Protein AF-A0A1S4BCW2-F1 (afdb_monomer_lite)

Sequence (295 aa):
YSGIFGSNFGFSLIKENGFIVKAENGKSVEKAENEARGESTMPDRFRYLTKEAPDNPVRWPWFIALAFLLYAWRTVLWELSNWKKAVGAIFRFLGYIPKLALFFIYYFIGDQITAVIRFIESTIYSIRAFYSGVVAYAPLQELTTIIILASCVLAIAEAAVPDSVNSQPYLLTAAGIMGFAAVRGYISELFFWFLLVGLFVFARFIRKRDYVSSALPAAAVLAAVGEPWIRMVVMVSYAALAVMQHSTMPLNKSEGETTGAVRKVPLPLICAALAIGVRLAAKWAGYRHLTWMIV

Organism: Nicotiana tabacum (NCBI:txid4097)

Radius of gyration: 56.47 Å; chains: 1; bounding box: 121×97×130 Å

Foldseek 3Di:
DDDDDDDDDDDDDDDDDDDDDDDDDDDPPVVVVVVVPPPDPDDPVCVVVCPDDPPDPDCVVVVVVVVVVVVVVVVVVVVVVVVVVVVVVVVVVVVVVVVVVVVCCCVVVVVVVVVVVVVVVVVVVVVVVVLVCLQPPPDLVLLVQLLVQLVLLVVLLCVLPPCLCVVPQPLLQVLLVLLVCVQVVVDDPVVSVVVLVVQLCCCCPVVVDDNLSSNSSSLSSCLSRPDPVSVVVSSVVSNVSSVVSSVPDDPVVPPPDPRDDNPDDHPSNVVSVVSSVSNVVVVVVVVVVVVVVVD

Structure (mmCIF, N/CA/C/O backbone):
data_AF-A0A1S4BCW2-F1
#
_entry.id   AF-A0A1S4BCW2-F1
#
loop_
_atom_site.group_PDB
_atom_site.id
_atom_site.type_symbol
_atom_site.label_atom_id
_atom_site.label_alt_id
_atom_site.label_comp_id
_atom_site.label_asym_id
_atom_site.label_entity_id
_atom_site.label_seq_id
_atom_site.pdbx_PDB_ins_code
_atom_site.Cartn_x
_atom_site.Cartn_y
_atom_site.Cartn_z
_atom_site.occupancy
_atom_site.B_iso_or_equiv
_atom_site.auth_seq_id
_atom_site.auth_comp_id
_atom_site.auth_asym_id
_atom_site.auth_atom_id
_atom_site.pdbx_PDB_model_num
ATOM 1 N N . TYR A 1 1 ? -45.212 13.782 5.264 1.00 36.75 1 TYR A N 1
ATOM 2 C CA . TYR A 1 1 ? -46.456 13.213 5.812 1.00 36.75 1 TYR A CA 1
ATOM 3 C C . TYR A 1 1 ? -46.942 14.098 6.949 1.00 36.75 1 TYR A C 1
ATOM 5 O O . TYR A 1 1 ? -46.149 14.480 7.796 1.00 36.75 1 TYR A O 1
ATOM 13 N N . SER A 1 2 ? -48.204 14.502 6.852 1.00 37.41 2 SER A N 1
ATOM 14 C CA . SER A 1 2 ? -48.961 15.499 7.623 1.00 37.41 2 SER A CA 1
ATOM 15 C C . SER A 1 2 ? -49.774 14.894 8.781 1.00 37.41 2 SER A C 1
ATOM 17 O O . SER A 1 2 ? -50.128 13.722 8.706 1.00 37.41 2 SER A O 1
ATOM 19 N N . GLY A 1 3 ? -50.169 15.728 9.758 1.00 36.28 3 GLY A N 1
ATOM 20 C CA . GLY A 1 3 ? -51.225 15.462 10.765 1.00 36.28 3 GLY A CA 1
ATOM 21 C C . GLY A 1 3 ? -50.839 15.989 12.162 1.00 36.28 3 GLY A C 1
ATOM 22 O O . GLY A 1 3 ? -49.967 15.385 12.765 1.00 36.28 3 GLY A O 1
ATOM 23 N N . ILE A 1 4 ? -51.223 17.186 12.645 1.00 40.88 4 ILE A N 1
ATOM 24 C CA . ILE A 1 4 ? -52.546 17.762 13.031 1.00 40.88 4 ILE A CA 1
ATOM 25 C C . ILE A 1 4 ? -52.984 17.368 14.469 1.00 40.88 4 ILE A C 1
ATOM 27 O O . ILE A 1 4 ? -52.877 16.207 14.837 1.00 40.88 4 ILE A O 1
ATOM 31 N N . PHE A 1 5 ? -53.551 18.361 15.189 1.00 35.62 5 PHE A N 1
ATOM 32 C CA . PHE A 1 5 ? -54.169 18.425 16.542 1.00 35.62 5 PHE A CA 1
ATOM 33 C C . PHE A 1 5 ? -53.260 18.874 17.710 1.00 35.62 5 PHE A C 1
ATOM 35 O O . PHE A 1 5 ? -52.222 18.282 17.949 1.00 35.62 5 PHE A O 1
ATOM 42 N N . GLY A 1 6 ? -53.597 19.887 18.522 1.00 33.34 6 GLY A N 1
ATOM 43 C CA . GLY A 1 6 ? -54.785 20.745 18.549 1.00 33.34 6 GLY A CA 1
ATOM 44 C C . GLY A 1 6 ? -54.830 21.684 19.773 1.00 33.34 6 GLY A C 1
ATOM 45 O O . GLY A 1 6 ? -54.385 21.328 20.857 1.00 33.34 6 GLY A O 1
ATOM 46 N N . SER A 1 7 ? -55.401 22.869 19.520 1.00 37.44 7 SER A N 1
ATOM 47 C CA . SER A 1 7 ? -56.155 23.813 20.373 1.00 37.44 7 SER A CA 1
ATOM 48 C C . SER A 1 7 ? -55.603 24.385 21.693 1.00 37.44 7 SER A C 1
ATOM 50 O O . SER A 1 7 ? -55.482 23.709 22.711 1.00 37.44 7 SER A O 1
ATOM 52 N N . ASN A 1 8 ? -55.494 25.718 21.667 1.00 35.91 8 ASN A N 1
ATOM 53 C CA . ASN A 1 8 ? -55.477 26.670 22.778 1.00 35.91 8 ASN A CA 1
ATOM 54 C C . ASN A 1 8 ? -56.737 26.601 23.672 1.00 35.91 8 ASN A C 1
ATOM 56 O O . ASN A 1 8 ? -57.854 26.584 23.162 1.00 35.91 8 ASN A O 1
ATOM 60 N N . PHE A 1 9 ? -56.542 26.721 24.987 1.00 37.59 9 PHE A N 1
ATOM 61 C CA . PHE A 1 9 ? -57.512 27.187 25.994 1.00 37.59 9 PHE A CA 1
ATOM 62 C C . PHE A 1 9 ? -56.749 28.237 26.829 1.00 37.59 9 PHE A C 1
ATOM 64 O O . PHE A 1 9 ? -55.666 27.940 27.315 1.00 37.59 9 PHE A O 1
ATOM 71 N N . GLY A 1 10 ? -57.138 29.504 26.983 1.00 33.38 10 GLY A N 1
ATOM 72 C CA . GLY A 1 10 ? -58.482 30.065 27.090 1.00 33.38 10 GLY A CA 1
ATOM 73 C C . GLY A 1 10 ? -58.767 30.408 28.558 1.00 33.38 10 GLY A C 1
ATOM 74 O O . GLY A 1 10 ? -59.585 29.747 29.185 1.00 33.38 10 GLY A O 1
ATOM 75 N N . PHE A 1 11 ? -58.047 31.385 29.128 1.00 31.22 11 PHE A N 1
ATOM 76 C CA . PHE A 1 11 ? -58.265 31.887 30.493 1.00 31.22 11 PHE A CA 1
ATOM 77 C C . PHE A 1 11 ? -59.479 32.832 30.498 1.00 31.22 11 PHE A C 1
ATOM 79 O O . PHE A 1 11 ? -59.478 33.836 29.788 1.00 31.22 11 PHE A O 1
ATOM 86 N N . SER A 1 12 ? -60.502 32.518 31.295 1.00 33.88 12 SER A N 1
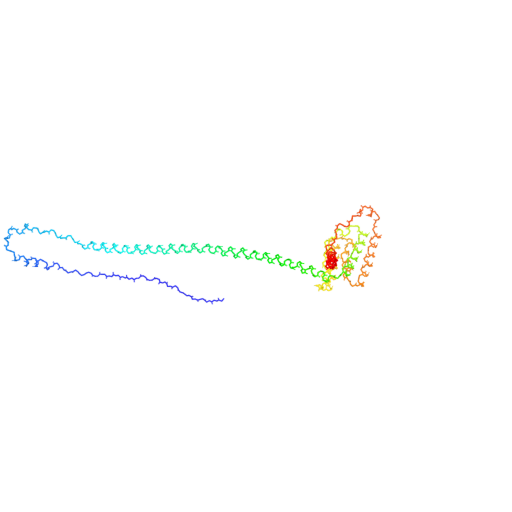ATOM 87 C CA . SER A 1 12 ? -61.672 33.370 31.541 1.00 33.88 12 SER A CA 1
ATOM 88 C C . SER A 1 12 ? -61.759 33.674 33.034 1.00 33.88 12 SER A C 1
ATOM 90 O O . SER A 1 12 ? -61.733 32.765 33.864 1.00 33.88 12 SER A O 1
ATOM 92 N N . LEU A 1 13 ? -61.808 34.964 33.364 1.00 37.09 13 LEU A N 1
ATOM 93 C CA . LEU A 1 13 ? -61.752 35.519 34.712 1.00 37.09 13 LEU A CA 1
ATOM 94 C C . LEU A 1 13 ? -62.984 36.414 34.887 1.00 37.09 13 LEU A C 1
ATOM 96 O O . LEU A 1 13 ? -62.960 37.570 34.481 1.00 37.09 13 LEU A O 1
ATOM 100 N N . ILE A 1 14 ? -64.073 35.876 35.443 1.00 37.75 14 ILE A N 1
ATOM 101 C CA . ILE A 1 14 ? -65.244 36.660 35.867 1.00 37.75 14 ILE A CA 1
ATOM 102 C C . ILE A 1 14 ? -65.843 36.007 37.116 1.00 37.75 14 ILE A C 1
ATOM 104 O O . ILE A 1 14 ? -66.333 34.880 37.057 1.00 37.75 14 ILE A O 1
ATOM 108 N N . LYS A 1 15 ? -65.846 36.732 38.240 1.00 36.56 15 LYS A N 1
ATOM 109 C CA . LYS A 1 15 ? -66.843 36.544 39.301 1.00 36.56 15 LYS A CA 1
ATOM 110 C C . LYS A 1 15 ? -67.061 37.858 40.054 1.00 36.56 15 LYS A C 1
ATOM 112 O O . LYS A 1 15 ? -66.195 38.309 40.798 1.00 36.56 15 LYS A O 1
ATOM 117 N N . GLU A 1 16 ? -68.221 38.458 39.810 1.00 36.81 16 GLU A N 1
ATOM 118 C CA . GLU A 1 16 ? -68.779 39.604 40.530 1.00 36.81 16 GLU A CA 1
ATOM 119 C C . GLU A 1 16 ? -69.240 39.196 41.939 1.00 36.81 16 GLU A C 1
ATOM 121 O O . GLU A 1 16 ? -69.837 38.134 42.117 1.00 36.81 16 GLU A O 1
ATOM 126 N N . ASN A 1 17 ? -69.016 40.066 42.928 1.00 34.50 17 ASN A N 1
ATOM 127 C CA . ASN A 1 17 ? -69.626 39.994 44.257 1.00 34.50 17 ASN A CA 1
ATOM 128 C C . ASN A 1 17 ? -70.410 41.294 44.502 1.00 34.50 17 ASN A C 1
ATOM 130 O O . ASN A 1 17 ? -69.810 42.340 44.738 1.00 34.50 17 ASN A O 1
ATOM 134 N N . GLY A 1 18 ? -71.742 41.224 44.461 1.00 34.72 18 GLY A N 1
ATOM 135 C CA . GLY A 1 18 ? -72.642 42.288 44.913 1.00 34.72 18 GLY A CA 1
ATOM 136 C C . GLY A 1 18 ? -73.102 42.038 46.353 1.00 34.72 18 GLY A C 1
ATOM 137 O O . GLY A 1 18 ? -73.570 40.946 46.669 1.00 34.72 18 GLY A O 1
ATOM 138 N N . PHE A 1 19 ? -72.968 43.041 47.223 1.00 30.30 19 PHE A N 1
ATOM 139 C CA . PHE A 1 19 ? -73.396 43.021 48.626 1.00 30.30 19 PHE A CA 1
ATOM 140 C C . PHE A 1 19 ? -74.498 44.075 48.827 1.00 30.30 19 PHE A C 1
ATOM 142 O O . PHE A 1 19 ? -74.296 45.244 48.503 1.00 30.30 19 PHE A O 1
ATOM 149 N N . ILE A 1 20 ? -75.668 43.664 49.329 1.00 35.97 20 ILE A N 1
ATOM 150 C CA . ILE A 1 20 ? -76.830 44.529 49.597 1.00 35.97 20 ILE A CA 1
ATOM 151 C C . ILE A 1 20 ? -76.896 44.804 51.104 1.00 35.97 20 ILE A C 1
ATOM 153 O O . ILE A 1 20 ? -76.985 43.872 51.900 1.00 35.97 20 ILE A O 1
ATOM 157 N N . VAL A 1 21 ? -76.896 46.083 51.489 1.00 33.66 21 VAL A N 1
ATOM 158 C CA . VAL A 1 21 ? -77.088 46.554 52.870 1.00 33.66 21 VAL A CA 1
ATOM 159 C C . VAL A 1 21 ? -78.493 47.140 52.999 1.00 33.66 21 VAL A C 1
ATOM 161 O O . VAL A 1 21 ? -78.861 48.048 52.258 1.00 33.66 21 VAL A O 1
ATOM 164 N N . LYS A 1 22 ? -79.277 46.621 53.947 1.00 33.59 22 LYS A N 1
ATOM 165 C CA . LYS A 1 22 ? -80.593 47.144 54.335 1.00 33.59 22 LYS A CA 1
ATOM 166 C C . LYS A 1 22 ? -80.414 47.976 55.608 1.00 33.59 22 LYS A C 1
ATOM 168 O O . LYS A 1 22 ? -79.980 47.439 56.622 1.00 33.59 22 LYS A O 1
ATOM 173 N N . ALA A 1 23 ? -80.718 49.269 55.542 1.00 36.31 23 ALA A N 1
ATOM 174 C CA . ALA A 1 23 ? -80.765 50.161 56.697 1.00 36.31 23 ALA A CA 1
ATOM 175 C C . ALA A 1 23 ? -82.213 50.262 57.192 1.00 36.31 23 ALA A C 1
ATOM 177 O O . ALA A 1 23 ? -83.097 50.627 56.418 1.00 36.31 23 ALA A O 1
ATOM 178 N N . GLU A 1 24 ? -82.455 49.955 58.467 1.00 32.84 24 GLU A N 1
ATOM 179 C CA . GLU A 1 24 ? -83.718 50.264 59.139 1.00 32.84 24 GLU A CA 1
ATOM 180 C C . GLU A 1 24 ? -83.440 51.073 60.411 1.00 32.84 24 GLU A C 1
ATOM 182 O O . GLU A 1 24 ? -82.550 50.769 61.204 1.00 32.84 24 GLU A O 1
ATOM 187 N N . ASN A 1 25 ? -84.166 52.185 60.504 1.00 35.72 25 ASN A N 1
ATOM 188 C CA . ASN A 1 25 ? -83.914 53.368 61.317 1.00 35.72 25 ASN A CA 1
ATOM 189 C C . ASN A 1 25 ? -84.289 53.197 62.801 1.00 35.72 25 ASN A C 1
ATOM 191 O O . ASN A 1 25 ? -85.436 52.906 63.129 1.00 35.72 25 ASN A O 1
ATOM 195 N N . GLY A 1 26 ? -83.366 53.534 63.705 1.00 47.59 26 GLY A N 1
ATOM 196 C CA . GLY A 1 26 ? -83.326 54.836 64.399 1.00 47.59 26 GLY A CA 1
ATOM 197 C C . GLY A 1 26 ? -84.594 55.448 65.020 1.00 47.59 26 GLY A C 1
ATOM 198 O O . GLY A 1 26 ? -84.617 56.659 65.198 1.00 47.59 26 GLY A O 1
ATOM 199 N N . LYS A 1 27 ? -85.650 54.685 65.325 1.00 40.97 27 LYS A N 1
ATOM 200 C CA . LYS A 1 27 ? -86.863 55.214 65.999 1.00 40.97 27 LYS A CA 1
ATOM 201 C C . LYS A 1 27 ? -87.270 54.471 67.275 1.00 40.97 27 LYS A C 1
ATOM 203 O O . LYS A 1 27 ? -88.166 54.922 67.980 1.00 40.97 27 LYS A O 1
ATOM 208 N N . SER A 1 28 ? -86.617 53.353 67.589 1.00 41.31 28 SER A N 1
ATOM 209 C CA . SER A 1 28 ? -86.895 52.533 68.778 1.00 41.31 28 SER A CA 1
ATOM 210 C C . SER A 1 28 ? -86.072 52.923 70.011 1.00 41.31 28 SER A C 1
ATOM 212 O O . SER A 1 28 ? -86.461 52.588 71.126 1.00 41.31 28 SER A O 1
ATOM 214 N N . VAL A 1 29 ? -84.961 53.645 69.830 1.00 51.06 29 VAL A N 1
ATOM 215 C CA . VAL A 1 29 ? -83.996 53.921 70.908 1.00 51.06 29 VAL A CA 1
ATOM 216 C C . VAL A 1 29 ? -84.496 55.014 71.859 1.00 51.06 29 VAL A C 1
ATOM 218 O O . VAL A 1 29 ? -84.432 54.834 73.069 1.00 51.06 29 VAL A O 1
ATOM 221 N N . GLU A 1 30 ? -85.118 56.083 71.349 1.00 50.31 30 GLU A N 1
ATOM 222 C CA . GLU A 1 30 ? -85.602 57.195 72.193 1.00 50.31 30 GLU A CA 1
ATOM 223 C C . GLU A 1 30 ? -86.807 56.820 73.074 1.00 50.31 30 GLU A C 1
ATOM 225 O O . GLU A 1 30 ? -87.028 57.420 74.126 1.00 50.31 30 GLU A O 1
ATOM 230 N N . LYS A 1 31 ? -87.589 55.804 72.681 1.00 51.03 31 LYS A N 1
ATOM 231 C CA . LYS A 1 31 ? -88.720 55.318 73.488 1.00 51.03 31 LYS A CA 1
ATOM 232 C C . LYS A 1 31 ? -88.262 54.343 74.581 1.00 51.03 31 LYS A C 1
ATOM 234 O O . LYS A 1 31 ? -88.769 54.409 75.695 1.00 51.03 31 LYS A O 1
ATOM 239 N N . ALA A 1 32 ? -87.242 53.531 74.287 1.00 52.84 32 ALA A N 1
ATOM 240 C CA . ALA A 1 32 ? -86.612 52.622 75.245 1.00 52.84 32 ALA A CA 1
ATOM 241 C C . ALA A 1 32 ? -85.780 53.363 76.313 1.00 52.84 32 ALA A C 1
ATOM 243 O O . ALA A 1 32 ? -85.758 52.947 77.469 1.00 52.84 32 ALA A O 1
ATOM 244 N N . GLU A 1 33 ? -85.154 54.495 75.967 1.00 53.38 33 GLU A N 1
ATOM 245 C CA . GLU A 1 33 ? -84.425 55.335 76.931 1.00 53.38 33 GLU A CA 1
ATOM 246 C C . GLU A 1 33 ? -85.344 56.061 77.931 1.00 53.38 33 GLU A C 1
ATOM 248 O O . GLU A 1 33 ? -84.942 56.301 79.070 1.00 53.38 33 GLU A O 1
ATOM 253 N N . ASN A 1 34 ? -86.578 56.400 77.537 1.00 53.91 34 ASN A N 1
ATOM 254 C CA . ASN A 1 34 ? -87.548 57.046 78.430 1.00 53.91 34 ASN A CA 1
ATOM 255 C C . ASN A 1 34 ? -88.281 56.044 79.339 1.00 53.91 34 ASN A C 1
ATOM 257 O O . ASN A 1 34 ? -88.658 56.407 80.451 1.00 53.91 34 ASN A O 1
ATOM 261 N N . GLU A 1 35 ? -88.427 54.785 78.915 1.00 53.34 35 GLU A N 1
ATOM 262 C CA . GLU A 1 35 ? -89.008 53.713 79.739 1.00 53.34 35 GLU A CA 1
ATOM 263 C C . GLU A 1 35 ? -87.990 53.110 80.730 1.00 53.34 35 GLU A C 1
ATOM 265 O O . GLU A 1 35 ? -88.367 52.761 81.846 1.00 53.34 35 GLU A O 1
ATOM 270 N N . ALA A 1 36 ? -86.686 53.098 80.415 1.00 53.75 36 ALA A N 1
ATOM 271 C CA . ALA A 1 36 ? -85.632 52.644 81.338 1.00 53.75 36 ALA A CA 1
ATOM 272 C C . ALA A 1 36 ? -85.233 53.677 82.424 1.00 53.75 36 ALA A C 1
ATOM 274 O O . ALA A 1 36 ? -84.493 53.348 83.350 1.00 53.75 36 ALA A O 1
ATOM 275 N N . ARG A 1 37 ? -85.724 54.926 82.344 1.00 54.97 37 ARG A N 1
ATOM 276 C CA . ARG A 1 37 ? -85.448 56.022 83.307 1.00 54.97 37 ARG A CA 1
ATOM 277 C C . ARG A 1 37 ? -86.509 56.181 84.414 1.00 54.97 37 ARG A C 1
ATOM 279 O O . ARG A 1 37 ? -86.381 57.077 85.254 1.00 54.97 37 ARG A O 1
ATOM 286 N N . GLY A 1 38 ? -87.537 55.327 84.436 1.00 50.06 38 GLY A N 1
ATOM 287 C CA . GLY A 1 38 ? -88.669 55.393 85.375 1.00 50.06 38 GLY A CA 1
ATOM 288 C C . GLY A 1 38 ? -88.428 54.812 86.778 1.00 50.06 38 GLY A C 1
ATOM 289 O O . GLY A 1 38 ? -89.195 55.113 87.687 1.00 50.06 38 GLY A O 1
ATOM 290 N N . GLU A 1 39 ? -87.358 54.040 86.995 1.00 51.09 39 GLU A N 1
ATOM 291 C CA . GLU A 1 39 ? -87.090 53.330 88.263 1.00 51.09 39 GLU A CA 1
ATOM 292 C C . GLU A 1 39 ? -85.760 53.753 88.914 1.00 51.09 39 GLU A C 1
ATOM 294 O O . GLU A 1 39 ? -84.912 52.939 89.267 1.00 51.09 39 GLU A O 1
ATOM 299 N N . SER A 1 40 ? -85.549 55.059 89.084 1.00 53.97 40 SER A N 1
ATOM 300 C CA . SER A 1 40 ? -84.403 55.591 89.832 1.00 53.97 40 SER A CA 1
ATOM 301 C C . SER A 1 40 ? -84.887 56.478 90.975 1.00 53.97 40 SER A C 1
ATOM 303 O O . SER A 1 40 ? -85.509 57.515 90.747 1.00 53.97 40 SER A O 1
ATOM 305 N N . THR A 1 41 ? -84.564 56.084 92.210 1.00 52.22 41 THR A N 1
ATOM 306 C CA . THR A 1 41 ? -84.961 56.720 93.482 1.00 52.22 41 THR A CA 1
ATOM 307 C C . THR A 1 41 ? -84.250 58.052 93.772 1.00 52.22 41 THR A C 1
ATOM 309 O O . THR A 1 41 ? -84.188 58.479 94.925 1.00 52.22 41 THR A O 1
ATOM 312 N N . MET A 1 42 ? -83.671 58.708 92.762 1.00 51.97 42 MET A N 1
ATOM 313 C CA . MET A 1 42 ? -82.836 59.898 92.934 1.00 51.97 42 MET A CA 1
ATOM 314 C C . MET A 1 42 ? -83.514 61.166 92.374 1.00 51.97 42 MET A C 1
ATOM 316 O O . MET A 1 42 ? -84.001 61.126 91.241 1.00 51.97 42 MET A O 1
ATOM 320 N N . PRO A 1 43 ? -83.530 62.295 93.119 1.00 63.94 43 PRO A N 1
ATOM 321 C CA . PRO A 1 43 ? -84.217 63.524 92.709 1.00 63.94 43 PRO A CA 1
ATOM 322 C C . PRO A 1 43 ? -83.685 64.117 91.395 1.00 63.94 43 PRO A C 1
ATOM 324 O O . PRO A 1 43 ? -82.471 64.234 91.207 1.00 63.94 43 PRO A O 1
ATOM 327 N N . ASP A 1 44 ? -84.595 64.586 90.534 1.00 60.31 44 ASP A N 1
ATOM 328 C CA . ASP A 1 44 ? -84.313 65.050 89.162 1.00 60.31 44 ASP A CA 1
ATOM 329 C C . ASP A 1 44 ? -83.216 66.119 89.045 1.00 60.31 44 ASP A C 1
ATOM 331 O O . ASP A 1 44 ? -82.520 66.205 88.034 1.00 60.31 44 ASP A O 1
ATOM 335 N N . ARG A 1 45 ? -83.001 66.913 90.099 1.00 63.81 45 ARG A N 1
ATOM 336 C CA . ARG A 1 45 ? -82.060 68.041 90.097 1.00 63.81 45 ARG A CA 1
ATOM 337 C C . ARG A 1 45 ? -80.588 67.635 89.957 1.00 63.81 45 ARG A C 1
ATOM 339 O O . ARG A 1 45 ? -79.781 68.460 89.542 1.00 63.81 45 ARG A O 1
ATOM 346 N N . PHE A 1 46 ? -80.228 66.394 90.285 1.00 58.28 46 PHE A N 1
ATOM 347 C CA . PHE A 1 46 ? -78.831 65.930 90.282 1.00 58.28 46 PHE A CA 1
ATOM 348 C C . PHE A 1 46 ? -78.503 64.945 89.148 1.00 58.28 46 PHE A C 1
ATOM 350 O O . PHE A 1 46 ? -77.359 64.511 89.029 1.00 58.28 46 PHE A O 1
ATOM 357 N N . ARG A 1 47 ? -79.470 64.631 88.272 1.00 60.91 47 ARG A N 1
ATOM 358 C CA . ARG A 1 47 ? -79.328 63.612 87.214 1.00 60.91 47 ARG A CA 1
ATOM 359 C C . ARG A 1 47 ? -78.335 63.971 86.100 1.00 60.91 47 ARG A C 1
ATOM 361 O O . ARG A 1 47 ? -77.830 63.079 85.434 1.00 60.91 47 ARG A O 1
ATOM 368 N N . TYR A 1 48 ? -78.010 65.250 85.909 1.00 61.50 48 TYR A N 1
ATOM 369 C CA . TYR A 1 48 ? -77.054 65.684 84.878 1.00 61.50 48 TYR A CA 1
ATOM 370 C C . TYR A 1 48 ? -75.576 65.567 85.308 1.00 61.50 48 TYR A C 1
ATOM 372 O O . TYR A 1 48 ? -74.683 65.753 84.483 1.00 61.50 48 TYR A O 1
ATOM 380 N N . LEU A 1 49 ? -75.305 65.294 86.593 1.00 62.09 49 LEU A N 1
ATOM 381 C CA . LEU A 1 49 ? -73.948 65.249 87.158 1.00 62.09 49 LEU A CA 1
ATOM 382 C C . LEU A 1 49 ? -73.341 63.841 87.180 1.00 62.09 49 LEU A C 1
ATOM 384 O O . LEU A 1 49 ? -72.126 63.700 87.317 1.00 62.09 49 LEU A O 1
ATOM 388 N N . THR A 1 50 ? -74.148 62.799 86.997 1.00 55.56 50 THR A N 1
ATOM 389 C CA . THR A 1 50 ? -73.669 61.429 86.794 1.00 55.56 50 THR A CA 1
ATOM 390 C C . THR A 1 50 ? -73.306 61.237 85.328 1.00 55.56 50 THR A C 1
ATOM 392 O O . THR A 1 50 ? -74.058 60.658 84.550 1.00 55.56 50 THR A O 1
ATOM 395 N N . LYS A 1 51 ? -72.152 61.775 84.931 1.00 55.19 51 LYS A N 1
ATOM 396 C CA . LYS A 1 51 ? -71.536 61.442 83.647 1.00 55.19 51 LYS A CA 1
ATOM 397 C C . LYS A 1 51 ? -71.040 59.996 83.739 1.00 55.19 51 LYS A C 1
ATOM 399 O O . LYS A 1 51 ? -70.143 59.713 84.530 1.00 55.19 51 LYS A O 1
ATOM 404 N N . GLU A 1 52 ? -71.669 59.094 82.992 1.00 58.91 52 GLU A N 1
ATOM 405 C CA . GLU A 1 52 ? -71.280 57.683 82.906 1.00 58.91 52 GLU A CA 1
ATOM 406 C C . GLU A 1 52 ? -69.792 57.548 82.544 1.00 58.91 52 GLU A C 1
ATOM 408 O O . GLU A 1 52 ? -69.228 58.367 81.808 1.00 58.91 52 GLU A O 1
ATOM 413 N N . ALA A 1 53 ? -69.135 56.539 83.124 1.00 60.12 53 ALA A N 1
ATOM 414 C CA . ALA A 1 53 ? -67.749 56.211 82.822 1.00 60.12 53 ALA A CA 1
ATOM 415 C C . ALA A 1 53 ? -67.590 55.994 81.304 1.00 60.12 53 ALA A C 1
ATOM 417 O O . ALA A 1 53 ? -68.471 55.384 80.702 1.00 60.12 53 ALA A O 1
ATOM 418 N N . PRO A 1 54 ? -66.504 56.483 80.672 1.00 60.09 54 PRO A N 1
ATOM 419 C CA . PRO A 1 54 ? -66.311 56.303 79.239 1.00 60.09 54 PRO A CA 1
ATOM 420 C C . PRO A 1 54 ? -66.350 54.813 78.894 1.00 60.09 54 PRO A C 1
ATOM 422 O O . PRO A 1 54 ? -65.661 54.014 79.535 1.00 60.09 54 PRO A O 1
ATOM 425 N N . ASP A 1 55 ? -67.155 54.457 77.892 1.00 63.44 55 ASP A N 1
ATOM 426 C CA . ASP A 1 55 ? -67.282 53.081 77.424 1.00 63.44 55 ASP A CA 1
ATOM 427 C C . ASP A 1 55 ? -65.907 52.473 77.136 1.00 63.44 55 ASP A C 1
ATOM 429 O O . ASP A 1 55 ? -65.015 53.110 76.561 1.00 63.44 55 ASP A O 1
ATOM 433 N N . ASN A 1 56 ? -65.730 51.218 77.556 1.00 61.66 56 ASN A N 1
ATOM 434 C CA . ASN A 1 56 ? -64.478 50.492 77.371 1.00 61.66 56 ASN A CA 1
ATOM 435 C C . ASN A 1 56 ? -64.044 50.537 75.893 1.00 61.66 56 ASN A C 1
ATOM 437 O O . ASN A 1 56 ? -64.870 50.280 75.012 1.00 61.66 56 ASN A O 1
ATOM 441 N N . PRO A 1 57 ? -62.753 50.790 75.592 1.00 64.75 57 PRO A N 1
ATOM 442 C CA . PRO A 1 57 ? -62.292 50.890 74.215 1.00 64.75 57 PRO A CA 1
ATOM 443 C C . PRO A 1 57 ? -62.619 49.600 73.459 1.00 64.75 57 PRO A C 1
ATOM 445 O O . PRO A 1 57 ? -62.321 48.496 73.926 1.00 64.75 57 PRO A O 1
ATOM 448 N N . VAL A 1 58 ? -63.247 49.743 72.290 1.00 64.19 58 VAL A N 1
ATOM 449 C CA . VAL A 1 58 ? -63.714 48.623 71.467 1.00 64.19 58 VAL A CA 1
ATOM 450 C C . VAL A 1 58 ? -62.517 47.751 71.082 1.00 64.19 58 VAL A C 1
ATOM 452 O O . VAL A 1 58 ? -61.655 48.153 70.306 1.00 64.19 58 VAL A O 1
ATOM 455 N N . ARG A 1 59 ? -62.449 46.537 71.642 1.00 68.69 59 ARG A N 1
ATOM 456 C CA . ARG A 1 59 ? -61.301 45.614 71.508 1.00 68.69 59 ARG A CA 1
ATOM 457 C C . ARG A 1 59 ? -61.261 44.854 70.173 1.00 68.69 59 ARG A C 1
ATOM 459 O O . ARG A 1 59 ? -60.271 44.199 69.868 1.00 68.69 59 ARG A O 1
ATOM 466 N N . TRP A 1 60 ? -62.315 44.948 69.363 1.00 69.38 60 TRP A N 1
ATOM 467 C CA . TRP A 1 60 ? -62.482 44.209 68.103 1.00 69.38 60 TRP A CA 1
ATOM 468 C C . TRP A 1 60 ? -61.408 44.458 67.020 1.00 69.38 60 TRP A C 1
ATOM 470 O O . TRP A 1 60 ? -60.987 43.482 66.394 1.00 69.38 60 TRP A O 1
ATOM 480 N N . PRO A 1 61 ? -60.871 45.681 66.821 1.00 80.44 61 PRO A N 1
ATOM 481 C CA . PRO A 1 61 ? -59.808 45.932 65.839 1.00 80.44 61 PRO A CA 1
ATOM 482 C C . PRO A 1 61 ? -58.509 45.163 66.117 1.00 80.44 61 PRO A C 1
ATOM 484 O O . PRO A 1 61 ? -57.812 44.766 65.184 1.00 80.44 61 PRO A O 1
ATOM 487 N N . TRP A 1 62 ? -58.206 44.885 67.389 1.00 76.94 62 TRP A N 1
ATOM 488 C CA . TRP A 1 62 ? -57.033 44.097 67.772 1.00 76.94 62 TRP A CA 1
ATOM 489 C C . TRP A 1 62 ? -57.150 42.635 67.337 1.00 76.94 62 TRP A C 1
ATOM 491 O O . TRP A 1 62 ? -56.155 42.045 66.926 1.00 76.94 62 TRP A O 1
ATOM 501 N N . PHE A 1 63 ? -58.355 42.059 67.351 1.00 81.12 63 PHE A N 1
ATOM 502 C CA . PHE A 1 63 ? -58.579 40.695 66.862 1.00 81.12 63 PHE A CA 1
ATOM 503 C C . PHE A 1 63 ? -58.403 40.589 65.343 1.00 81.12 63 PHE A C 1
ATOM 505 O O . PHE A 1 63 ? -57.850 39.603 64.858 1.00 81.12 63 PHE A O 1
ATOM 512 N N . ILE A 1 64 ? -58.800 41.624 64.597 1.00 81.56 64 ILE A N 1
ATOM 513 C CA . ILE A 1 64 ? -58.579 41.702 63.146 1.00 81.56 64 ILE A CA 1
ATOM 514 C C . ILE A 1 64 ? -57.077 41.790 62.853 1.00 81.56 64 ILE A C 1
ATOM 516 O O . ILE A 1 64 ? -56.560 41.012 62.052 1.00 81.56 64 ILE A O 1
ATOM 520 N N . ALA A 1 65 ? -56.357 42.672 63.551 1.00 82.56 65 ALA A N 1
ATOM 521 C CA . ALA A 1 65 ? -54.906 42.788 63.417 1.00 82.56 65 ALA A CA 1
ATOM 522 C C . ALA A 1 65 ? -54.183 41.472 63.762 1.00 82.56 65 ALA A C 1
ATOM 524 O O . ALA A 1 65 ? -53.272 41.062 63.045 1.00 82.56 65 ALA A O 1
ATOM 525 N N . LEU A 1 66 ? -54.626 40.768 64.809 1.00 85.50 66 LEU A N 1
ATOM 526 C CA . LEU A 1 66 ? -54.072 39.474 65.210 1.00 85.50 66 LEU A CA 1
ATOM 527 C C . LEU A 1 66 ? -54.305 38.386 64.147 1.00 85.50 66 LEU A C 1
ATOM 529 O O . LEU A 1 66 ? -53.398 37.608 63.853 1.00 85.50 66 LEU A O 1
ATOM 533 N N . ALA A 1 67 ? -55.489 38.354 63.531 1.00 82.81 67 ALA A N 1
ATOM 534 C CA . ALA A 1 67 ? -55.801 37.422 62.448 1.00 82.81 67 ALA A CA 1
ATOM 535 C C . ALA A 1 67 ? -54.925 37.668 61.207 1.00 82.81 67 ALA A C 1
ATOM 537 O O . ALA A 1 67 ? -54.380 36.720 60.638 1.00 82.81 67 ALA A O 1
ATOM 538 N N . PHE A 1 68 ? -54.719 38.935 60.830 1.00 85.94 68 PHE A N 1
ATOM 539 C CA . PHE A 1 68 ? -53.800 39.299 59.747 1.00 85.94 68 PHE A CA 1
ATOM 540 C C . PHE A 1 68 ? -52.349 38.940 60.070 1.00 85.94 68 PHE A C 1
ATOM 542 O O . PHE A 1 68 ? -51.642 38.436 59.199 1.00 85.94 68 PHE A O 1
ATOM 549 N N . LEU A 1 69 ? -51.912 39.133 61.317 1.00 88.81 69 LEU A N 1
ATOM 550 C CA . LEU A 1 69 ? -50.565 38.773 61.755 1.00 88.81 69 LEU A CA 1
ATOM 551 C C . LEU A 1 69 ? -50.325 37.258 61.659 1.00 88.81 69 LEU A C 1
ATOM 553 O O . LEU A 1 69 ? -49.298 36.825 61.139 1.00 88.81 69 LEU A O 1
ATOM 557 N N . LEU A 1 70 ? -51.289 36.446 62.106 1.00 87.75 70 LEU A N 1
ATOM 558 C CA . LEU A 1 70 ? -51.220 34.984 62.015 1.00 87.75 70 LEU A CA 1
ATOM 559 C C . LEU A 1 70 ? -51.225 34.497 60.562 1.00 87.75 70 LEU A C 1
ATOM 561 O O . LEU A 1 70 ? -50.473 33.583 60.213 1.00 87.75 70 LEU A O 1
ATOM 565 N N . TYR A 1 71 ? -52.034 35.123 59.706 1.00 90.12 71 TYR A N 1
ATOM 566 C CA . TYR A 1 71 ? -52.058 34.816 58.279 1.00 90.12 71 TYR A CA 1
ATOM 567 C C . TYR A 1 71 ? -50.724 35.171 57.608 1.00 90.12 71 TYR A C 1
ATOM 569 O O . TYR A 1 71 ? -50.112 34.317 56.964 1.00 90.12 71 TYR A O 1
ATOM 577 N N . ALA A 1 72 ? -50.215 36.385 57.835 1.00 88.25 72 ALA A N 1
ATOM 578 C CA . ALA A 1 72 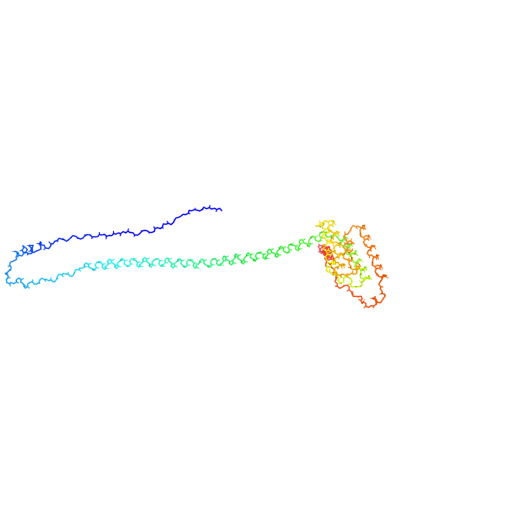? -48.932 36.840 57.308 1.00 88.25 72 ALA A CA 1
ATOM 579 C C . ALA A 1 72 ? -47.785 35.929 57.771 1.00 88.25 72 ALA A C 1
ATOM 581 O O . ALA A 1 72 ? -47.009 35.443 56.949 1.00 88.25 72 ALA A O 1
ATOM 582 N N . TRP A 1 73 ? -47.737 35.589 59.060 1.00 88.81 73 TRP A N 1
ATOM 583 C CA . TRP A 1 73 ? -46.768 34.642 59.611 1.00 88.81 73 TRP A CA 1
ATOM 584 C C . TRP A 1 73 ? -46.805 33.290 58.892 1.00 88.81 73 TRP A C 1
ATOM 586 O O . TRP A 1 73 ? -45.768 32.750 58.494 1.00 88.81 73 TRP A O 1
ATOM 596 N N . ARG A 1 74 ? -48.009 32.746 58.670 1.00 90.19 74 ARG A N 1
ATOM 597 C CA . ARG A 1 74 ? -48.174 31.469 57.973 1.00 90.19 74 ARG A CA 1
ATOM 598 C C . ARG A 1 74 ? -47.690 31.543 56.525 1.00 90.19 74 ARG A C 1
ATOM 600 O O . ARG A 1 74 ? -47.021 30.610 56.081 1.00 90.19 74 ARG A O 1
ATOM 607 N N . THR A 1 75 ? -47.981 32.636 55.820 1.00 89.75 75 THR A N 1
ATOM 608 C CA . THR A 1 75 ? -47.532 32.844 54.433 1.00 89.75 75 THR A CA 1
ATOM 609 C C . THR A 1 75 ? -46.017 33.006 54.325 1.00 89.75 75 THR A C 1
ATOM 611 O O . THR A 1 75 ? -45.408 32.372 53.470 1.00 89.75 75 THR A O 1
ATOM 614 N N . VAL A 1 76 ? -45.382 33.743 55.242 1.00 90.12 76 VAL A N 1
ATOM 615 C CA . VAL A 1 76 ? -43.922 33.922 55.259 1.00 90.12 76 VAL A CA 1
ATOM 616 C C . VAL A 1 76 ? -43.210 32.593 55.504 1.00 90.12 76 VAL A C 1
ATOM 618 O O . VAL A 1 76 ? -42.261 32.272 54.792 1.00 90.12 76 VAL A O 1
ATOM 621 N N . LEU A 1 77 ? -43.683 31.774 56.453 1.00 87.06 77 LEU A N 1
ATOM 622 C CA . LEU A 1 77 ? -43.120 30.436 56.683 1.00 87.06 77 LEU A CA 1
ATOM 623 C C . LEU A 1 77 ? -43.299 29.508 55.477 1.00 87.06 77 LEU A C 1
ATOM 625 O O . LEU A 1 77 ? -42.417 28.696 55.182 1.00 87.06 77 LEU A O 1
ATOM 629 N N . TRP A 1 78 ? -44.435 29.614 54.786 1.00 89.31 78 TRP A N 1
ATOM 630 C CA . TRP A 1 78 ? -44.693 28.832 53.583 1.00 89.31 78 TRP A CA 1
ATOM 631 C C . TRP A 1 78 ? -43.740 29.225 52.453 1.00 89.31 78 TRP A C 1
ATOM 633 O O . TRP A 1 78 ? -43.089 28.348 51.879 1.00 89.31 78 TRP A O 1
ATOM 643 N N . GLU A 1 79 ? -43.555 30.524 52.231 1.00 92.62 79 GLU A N 1
ATOM 644 C CA . GLU A 1 79 ? -42.632 31.056 51.234 1.00 92.62 79 GLU A CA 1
ATOM 645 C C . GLU A 1 79 ? -41.186 30.651 51.551 1.00 92.62 79 GLU A C 1
ATOM 647 O O . GLU A 1 79 ? -40.487 30.120 50.690 1.00 92.62 79 GLU A O 1
ATOM 652 N N . LEU A 1 80 ? -40.751 30.753 52.814 1.00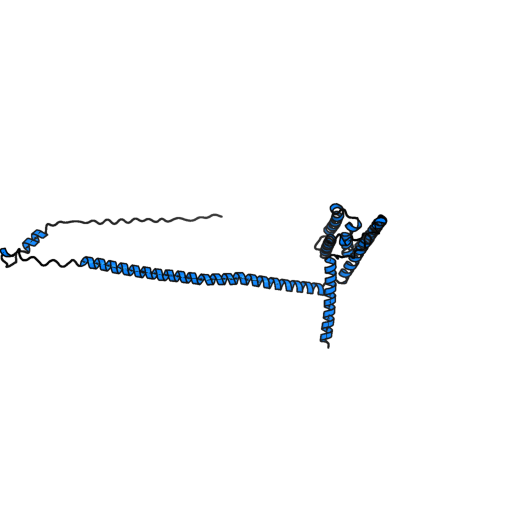 90.00 80 LEU A N 1
ATOM 653 C CA . LEU A 1 80 ? -39.418 30.311 53.253 1.00 90.00 80 LEU A CA 1
ATOM 654 C C . LEU A 1 80 ? -39.184 28.814 53.001 1.00 90.00 80 LEU A C 1
ATOM 656 O O . LEU A 1 80 ? -38.089 28.395 52.615 1.00 90.00 80 LEU A O 1
ATOM 660 N N . SER A 1 81 ? -40.217 27.989 53.197 1.00 88.31 81 SER A N 1
ATOM 661 C CA . SER A 1 81 ? -40.146 26.556 52.903 1.00 88.31 81 SER A CA 1
ATOM 662 C C . SER A 1 81 ? -40.024 26.280 51.401 1.00 88.31 81 SER A C 1
ATOM 664 O O . SER A 1 81 ? -39.328 25.342 50.999 1.00 88.31 81 SER A O 1
ATOM 666 N N . ASN A 1 82 ? -40.645 27.120 50.571 1.00 92.94 82 ASN A N 1
ATOM 667 C CA . ASN A 1 82 ? -40.551 27.051 49.121 1.00 92.94 82 ASN A CA 1
ATOM 668 C C . ASN A 1 82 ? -39.160 27.490 48.639 1.00 92.94 82 ASN A C 1
ATOM 670 O O . ASN A 1 82 ? -38.538 26.784 47.848 1.00 92.94 82 ASN A O 1
ATOM 674 N N . TRP A 1 83 ? -38.602 28.555 49.223 1.00 91.25 83 TRP A N 1
ATOM 675 C CA . TRP A 1 83 ? -37.216 28.979 48.999 1.00 91.25 83 TRP A CA 1
ATOM 676 C C . TRP A 1 83 ? -36.212 27.898 49.386 1.00 91.25 83 TRP A C 1
ATOM 678 O O . TRP A 1 83 ? -35.298 27.606 48.620 1.00 91.25 83 TRP A O 1
ATOM 688 N N . LYS A 1 84 ? -36.409 27.217 50.520 1.00 91.75 84 LYS A N 1
ATOM 689 C CA . LYS A 1 84 ? -35.563 26.079 50.906 1.00 91.75 84 LYS A CA 1
ATOM 690 C C . LYS A 1 84 ? -35.611 24.951 49.869 1.00 91.75 84 LYS A C 1
ATOM 692 O O . LYS A 1 84 ? -34.574 24.364 49.555 1.00 91.75 84 LYS A O 1
ATOM 697 N N . LYS A 1 85 ? -36.793 24.643 49.322 1.00 91.31 85 LYS A N 1
ATOM 698 C CA . LYS A 1 85 ? -36.945 23.648 48.246 1.00 91.31 85 LYS A CA 1
ATOM 699 C C . LYS A 1 85 ? -36.279 24.106 46.948 1.00 91.31 85 LYS A C 1
ATOM 701 O O . LYS A 1 85 ? -35.582 23.303 46.333 1.00 91.31 85 LYS A O 1
ATOM 706 N N . ALA A 1 86 ? -36.444 25.372 46.566 1.00 90.38 86 ALA A N 1
ATOM 707 C CA . ALA A 1 86 ? -35.833 25.956 45.374 1.00 90.38 86 ALA A CA 1
ATOM 708 C C . ALA A 1 86 ? -34.299 25.945 45.464 1.00 90.38 86 ALA A C 1
ATOM 710 O O . ALA A 1 86 ? -33.630 25.445 44.564 1.00 90.38 86 ALA A O 1
ATOM 711 N N . VAL A 1 87 ? -33.741 26.381 46.595 1.00 92.88 87 VAL A N 1
ATOM 712 C CA . VAL A 1 87 ? -32.300 26.312 46.878 1.00 92.88 87 VAL A CA 1
ATOM 713 C C . VAL A 1 87 ? -31.813 24.862 46.826 1.00 92.88 87 VAL A C 1
ATOM 715 O O . VAL A 1 87 ? -30.820 24.565 46.166 1.00 92.88 87 VAL A O 1
ATOM 718 N N . GLY A 1 88 ? -32.547 23.925 47.435 1.00 91.25 88 GLY A N 1
ATOM 719 C CA . GLY A 1 88 ? -32.233 22.498 47.348 1.00 91.25 88 GLY A CA 1
ATOM 720 C C . GLY A 1 88 ? -32.248 21.951 45.914 1.00 91.25 88 GLY A C 1
ATOM 721 O O . GLY A 1 88 ? -31.401 21.129 45.564 1.00 91.25 88 GLY A O 1
ATOM 722 N N . ALA A 1 89 ? -33.169 22.413 45.065 1.00 89.44 89 ALA A N 1
ATOM 723 C CA . ALA A 1 89 ? -33.224 22.043 43.653 1.00 89.44 89 ALA A CA 1
ATOM 724 C C . ALA A 1 89 ? -32.026 22.599 42.865 1.00 89.44 89 ALA A C 1
ATOM 726 O O . ALA A 1 89 ? -31.428 21.861 42.083 1.00 89.44 89 ALA A O 1
ATOM 727 N N . ILE A 1 90 ? -31.620 23.845 43.132 1.00 90.44 90 ILE A N 1
ATOM 728 C CA . ILE A 1 90 ? -30.431 24.469 42.530 1.00 90.44 90 ILE A CA 1
ATOM 729 C C . ILE A 1 90 ? -29.169 23.687 42.905 1.00 90.44 90 ILE A C 1
ATOM 731 O O . ILE A 1 90 ? -28.386 23.336 42.026 1.00 90.44 90 ILE A O 1
ATOM 735 N N . PHE A 1 91 ? -28.991 23.334 44.181 1.00 91.69 91 PHE A N 1
ATOM 736 C CA . PHE A 1 91 ? -27.842 22.529 44.612 1.00 91.69 91 PHE A CA 1
ATOM 737 C C . PHE A 1 91 ? -27.833 21.130 43.988 1.00 91.69 91 PHE A C 1
ATOM 739 O O . PHE A 1 91 ? -26.776 20.639 43.596 1.00 91.69 91 PHE A O 1
ATOM 746 N N . ARG A 1 92 ? -29.001 20.488 43.844 1.00 87.06 92 ARG A N 1
ATOM 747 C CA . ARG A 1 92 ? -29.108 19.204 43.133 1.00 87.06 92 ARG A CA 1
ATOM 748 C C . ARG A 1 92 ? -28.704 19.347 41.670 1.00 87.06 92 ARG A C 1
ATOM 750 O O . ARG A 1 92 ? -27.936 18.524 41.187 1.00 87.06 92 ARG A O 1
ATOM 757 N N . PHE A 1 93 ? -29.176 20.389 40.988 1.00 88.31 93 PHE A N 1
ATOM 758 C CA . PHE A 1 93 ? -28.807 20.682 39.604 1.00 88.31 93 PHE A CA 1
ATOM 759 C C . PHE A 1 93 ? -27.301 20.927 39.463 1.00 88.31 93 PHE A C 1
ATOM 761 O O . PHE A 1 93 ? -26.650 20.300 38.629 1.00 88.31 93 PHE A O 1
ATOM 768 N N . LEU A 1 94 ? -26.726 21.740 40.353 1.00 92.25 94 LEU A N 1
ATOM 769 C CA . LEU A 1 94 ? -25.292 22.015 40.400 1.00 92.25 94 LEU A CA 1
ATOM 770 C C . LEU A 1 94 ? -24.468 20.740 40.636 1.00 92.25 94 LEU A C 1
ATOM 772 O O . LEU A 1 94 ? -23.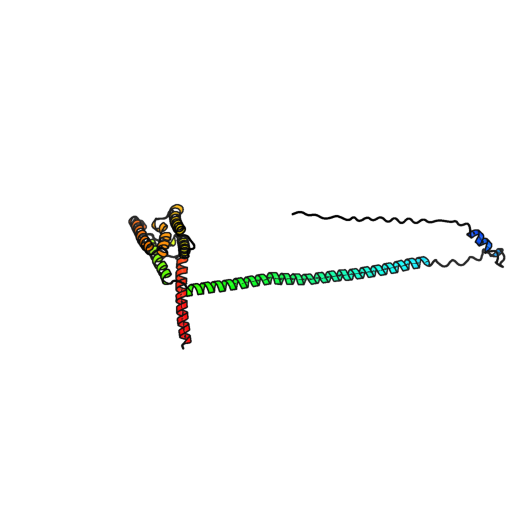397 20.592 40.061 1.00 92.25 94 LEU A O 1
ATOM 776 N N . GLY A 1 95 ? -24.990 19.788 41.414 1.00 88.00 95 GLY A N 1
ATOM 777 C CA . GLY A 1 95 ? -24.385 18.469 41.612 1.00 88.00 95 GLY A CA 1
ATOM 778 C C . GLY A 1 95 ? -24.493 17.517 40.410 1.00 88.00 95 GLY A C 1
ATOM 779 O O . GLY A 1 95 ? -23.704 16.576 40.311 1.00 88.00 95 GLY A O 1
ATOM 780 N N . TYR A 1 96 ? -25.422 17.740 39.474 1.00 90.31 96 TYR A N 1
ATOM 781 C CA . TYR A 1 96 ? -25.513 16.957 38.233 1.00 90.31 96 TYR A CA 1
ATOM 782 C C . TYR A 1 96 ? -24.541 17.436 37.148 1.00 90.31 96 TYR A C 1
ATOM 784 O O . TYR A 1 96 ? -24.058 16.608 36.376 1.00 90.31 96 TYR A O 1
ATOM 792 N N . ILE A 1 97 ? -24.189 18.725 37.124 1.00 90.81 97 ILE A N 1
ATOM 793 C CA . ILE A 1 97 ? -23.203 19.288 36.184 1.00 90.81 97 ILE A CA 1
ATOM 794 C C . ILE A 1 97 ? -21.857 18.532 36.202 1.00 90.81 97 ILE A C 1
ATOM 796 O O . ILE A 1 97 ? -21.419 18.113 35.129 1.00 90.81 97 ILE A O 1
ATOM 800 N N . PRO A 1 98 ? -21.201 18.271 37.354 1.00 89.44 98 PRO A N 1
ATOM 801 C CA . PRO A 1 98 ? -19.931 17.545 37.368 1.00 89.44 98 PRO A CA 1
ATOM 802 C C . PRO A 1 98 ? -20.080 16.084 36.928 1.00 89.44 98 PRO A C 1
ATOM 804 O O . PRO A 1 98 ? -19.165 15.545 36.314 1.00 89.44 98 PRO A O 1
ATOM 807 N N . LYS A 1 99 ? -21.231 15.441 37.170 1.00 88.38 99 LYS A N 1
ATOM 808 C CA . LYS A 1 99 ? -21.491 14.079 36.666 1.00 88.38 99 LYS A CA 1
ATOM 809 C C . LYS A 1 99 ? -21.553 14.056 35.142 1.00 88.38 99 LYS A C 1
ATOM 811 O O . LYS A 1 99 ? -20.994 13.158 34.522 1.00 88.38 99 LYS A O 1
ATOM 816 N N . LEU A 1 100 ? -22.204 15.055 34.551 1.00 87.31 100 LEU A N 1
ATOM 817 C CA . LEU A 1 100 ? -22.306 15.203 33.103 1.00 87.31 100 LEU A CA 1
ATOM 818 C C . LEU A 1 100 ? -20.934 15.534 32.494 1.00 87.31 100 LEU A C 1
ATOM 820 O O . LEU A 1 100 ? -20.549 14.932 31.497 1.00 87.31 100 LEU A O 1
ATOM 824 N N . ALA A 1 101 ? -20.151 16.400 33.145 1.00 86.62 101 ALA A N 1
ATOM 825 C CA . ALA A 1 101 ? -18.780 16.703 32.738 1.00 86.62 101 ALA A CA 1
ATOM 826 C C . ALA A 1 101 ? -17.872 15.462 32.779 1.00 86.62 101 ALA A C 1
ATOM 828 O O . ALA A 1 101 ? -17.153 15.200 31.819 1.00 86.62 101 ALA A O 1
ATOM 829 N N . LEU A 1 102 ? -17.937 14.659 33.846 1.00 85.38 102 LEU A N 1
ATOM 830 C CA . LEU A 1 102 ? -17.177 13.409 33.942 1.00 85.38 102 LEU A CA 1
ATOM 831 C C . LEU A 1 102 ? -17.600 12.398 32.878 1.00 85.38 102 LEU A C 1
ATOM 833 O O . LEU A 1 102 ? -16.737 11.791 32.252 1.00 85.38 102 LEU A O 1
ATOM 837 N N . PHE A 1 103 ? -18.905 12.247 32.638 1.00 86.69 103 PHE A N 1
ATOM 838 C CA . PHE A 1 103 ? -19.412 11.394 31.564 1.00 86.69 103 PHE A CA 1
ATOM 839 C C . PHE A 1 103 ? -18.884 11.845 30.197 1.00 86.69 103 PHE A C 1
ATOM 841 O O . PHE A 1 103 ? -18.407 11.022 29.421 1.00 86.69 103 PHE A O 1
ATOM 848 N N . PHE A 1 104 ? -18.897 13.153 29.931 1.00 82.81 104 PHE A N 1
ATOM 849 C CA . PHE A 1 104 ? -18.386 13.724 28.689 1.00 82.81 104 PHE A CA 1
ATOM 850 C C . PHE A 1 104 ? -16.881 13.483 28.518 1.00 82.81 104 PHE A C 1
ATOM 852 O O . PHE A 1 104 ? -16.452 13.047 27.454 1.00 82.81 104 PHE A O 1
ATOM 859 N N . ILE A 1 105 ? -16.084 13.698 29.570 1.00 84.94 105 ILE A N 1
ATOM 860 C CA . ILE A 1 105 ? -14.638 13.436 29.557 1.00 84.94 105 ILE A CA 1
ATOM 861 C C . ILE A 1 105 ? -14.374 11.950 29.309 1.00 84.94 105 ILE A C 1
ATOM 863 O O . ILE A 1 105 ? -13.587 11.608 28.433 1.00 84.94 105 ILE A O 1
ATOM 867 N N . TYR A 1 106 ? -15.044 11.056 30.038 1.00 84.69 106 TYR A N 1
ATOM 868 C CA . TYR A 1 106 ? -14.793 9.620 29.929 1.00 84.69 106 TYR A CA 1
ATOM 869 C C . TYR A 1 106 ? -15.211 9.064 28.566 1.00 84.69 106 TYR A C 1
ATOM 871 O O . TYR A 1 106 ? -14.487 8.264 27.982 1.00 84.69 106 TYR A O 1
ATOM 879 N N . TYR A 1 107 ? -16.348 9.519 28.037 1.00 84.38 107 TYR A N 1
ATOM 880 C CA . TYR A 1 107 ? -16.825 9.111 26.721 1.00 84.38 107 TYR A CA 1
ATOM 881 C C . TYR A 1 107 ? -15.934 9.669 25.604 1.00 84.38 107 TYR A C 1
ATOM 883 O O . TYR A 1 107 ? -15.477 8.913 24.755 1.00 84.38 107 TYR A O 1
ATOM 891 N N . PHE A 1 108 ? -15.621 10.969 25.624 1.00 80.06 108 PHE A N 1
ATOM 892 C CA . PHE A 1 108 ? -14.859 11.603 24.548 1.00 80.06 108 PHE A CA 1
ATOM 893 C C . PHE A 1 108 ? -13.375 11.218 24.565 1.00 80.06 108 PHE A C 1
ATOM 895 O O . PHE A 1 108 ? -12.818 10.899 23.522 1.00 80.06 108 PHE A O 1
ATOM 902 N N . ILE A 1 109 ? -12.717 11.203 25.729 1.00 79.62 109 ILE A N 1
ATOM 903 C CA . ILE A 1 109 ? -11.297 10.825 25.823 1.00 79.62 109 ILE A CA 1
ATOM 904 C C . ILE A 1 109 ? -11.145 9.302 25.739 1.00 79.62 109 ILE A C 1
ATOM 906 O O . ILE A 1 109 ? -10.248 8.815 25.053 1.00 79.62 109 ILE A O 1
ATOM 910 N N . GLY A 1 110 ? -12.018 8.542 26.407 1.00 82.88 110 GLY A N 1
ATOM 911 C CA . GLY A 1 110 ? -11.924 7.082 26.448 1.00 82.88 110 GLY A CA 1
ATOM 912 C C . GLY A 1 110 ? -12.125 6.433 25.080 1.00 82.88 110 GLY A C 1
ATOM 913 O O . GLY A 1 110 ? -11.356 5.542 24.711 1.00 82.88 110 GLY A O 1
ATOM 914 N N . ASP A 1 111 ? -13.100 6.906 24.300 1.00 84.25 111 ASP A N 1
ATOM 915 C CA . ASP A 1 111 ? -13.359 6.379 22.957 1.00 84.25 111 ASP A CA 1
ATOM 916 C C . ASP A 1 111 ? -12.202 6.688 21.995 1.00 84.25 111 ASP A C 1
ATOM 918 O O . ASP A 1 111 ? -11.705 5.797 21.307 1.00 84.25 111 ASP A O 1
ATOM 922 N N . GLN A 1 112 ? -11.670 7.915 22.032 1.00 84.12 112 GLN A N 1
ATOM 923 C CA . GLN A 1 112 ? -10.533 8.310 21.194 1.00 84.12 112 GLN A CA 1
ATOM 924 C C . GLN A 1 112 ? -9.255 7.535 21.538 1.00 84.12 112 GLN A C 1
ATOM 926 O O . GLN A 1 112 ? -8.569 7.049 20.639 1.00 84.12 112 GLN A O 1
ATOM 931 N N . ILE A 1 113 ? -8.948 7.346 22.826 1.00 86.69 113 ILE A N 1
ATOM 932 C CA . ILE A 1 113 ? -7.799 6.528 23.247 1.00 86.69 113 ILE A CA 1
ATOM 933 C C . ILE A 1 113 ? -7.976 5.079 22.782 1.00 86.69 113 ILE A C 1
ATOM 935 O O . ILE A 1 113 ? -7.045 4.485 22.239 1.00 86.69 113 ILE A O 1
ATOM 939 N N . THR A 1 114 ? -9.175 4.517 22.940 1.00 89.06 114 THR A N 1
ATOM 940 C CA . THR A 1 114 ? -9.467 3.145 22.503 1.00 89.06 114 THR A CA 1
ATOM 941 C C . THR A 1 114 ? -9.332 3.003 20.986 1.00 89.06 114 THR A C 1
ATOM 943 O O . THR A 1 114 ? -8.773 2.015 20.508 1.00 89.06 114 THR A O 1
ATOM 946 N N . ALA A 1 115 ? -9.783 3.998 20.220 1.00 88.06 115 ALA A N 1
ATOM 947 C CA . ALA A 1 115 ? -9.628 4.036 18.770 1.00 88.06 115 ALA A CA 1
ATOM 948 C C . ALA A 1 115 ? -8.150 4.082 18.353 1.00 88.06 115 ALA A C 1
ATOM 950 O O . ALA A 1 115 ? -7.747 3.333 17.464 1.00 88.06 115 ALA A O 1
ATOM 951 N N . VAL A 1 116 ? -7.325 4.889 19.029 1.00 92.62 116 VAL A N 1
ATOM 952 C CA . VAL A 1 116 ? -5.876 4.960 18.769 1.00 92.62 116 VAL A CA 1
ATOM 953 C C . VAL A 1 116 ? -5.193 3.629 19.085 1.00 92.62 116 VAL A C 1
ATOM 955 O O . VAL A 1 116 ? -4.405 3.144 18.275 1.00 92.62 116 VAL A O 1
ATOM 958 N N . ILE A 1 117 ? -5.525 2.994 20.214 1.00 91.94 117 ILE A N 1
ATOM 959 C CA . ILE A 1 117 ? -4.977 1.679 20.577 1.00 91.94 117 ILE A CA 1
ATOM 960 C C . ILE A 1 117 ? -5.351 0.637 19.519 1.00 91.94 117 ILE A C 1
ATOM 962 O O . ILE A 1 117 ? -4.472 -0.067 19.025 1.00 91.94 117 ILE A O 1
ATOM 966 N N . ARG A 1 118 ? -6.624 0.582 19.108 1.00 92.12 118 ARG A N 1
ATOM 967 C CA . ARG A 1 118 ? -7.089 -0.335 18.054 1.00 92.12 118 ARG A CA 1
ATOM 968 C C . ARG A 1 118 ? -6.427 -0.060 16.710 1.00 92.12 118 ARG A C 1
ATOM 970 O O . ARG A 1 118 ? -6.127 -0.996 15.976 1.00 92.12 118 ARG A O 1
ATOM 977 N N . PHE A 1 119 ? -6.181 1.204 16.377 1.00 92.06 119 PHE A N 1
ATOM 978 C CA . PHE A 1 119 ? -5.484 1.574 15.150 1.00 92.06 119 PHE A CA 1
ATOM 979 C C . PHE A 1 119 ? -4.031 1.084 15.161 1.00 92.06 119 PHE A C 1
ATOM 981 O O . PHE A 1 119 ? -3.572 0.486 14.185 1.00 92.06 119 PHE A O 1
ATOM 988 N N . ILE A 1 120 ? -3.321 1.277 16.276 1.00 93.94 120 ILE A N 1
ATOM 989 C CA . ILE A 1 120 ? -1.952 0.777 16.458 1.00 93.94 120 ILE A CA 1
ATOM 990 C C . ILE A 1 120 ? -1.935 -0.753 16.400 1.00 93.94 120 ILE A C 1
ATOM 992 O O . ILE A 1 120 ? -1.144 -1.331 15.656 1.00 93.94 120 ILE A O 1
ATOM 996 N N . GLU A 1 121 ? -2.835 -1.412 17.126 1.00 93.75 121 GLU A N 1
ATOM 997 C CA . GLU A 1 121 ? -2.976 -2.868 17.147 1.00 93.75 121 GLU A CA 1
ATOM 998 C C . GLU A 1 121 ? -3.251 -3.426 15.743 1.00 93.75 121 GLU A C 1
ATOM 1000 O O . GLU A 1 121 ? -2.534 -4.309 15.266 1.00 93.75 121 GLU A O 1
ATOM 1005 N N . SER A 1 122 ? -4.223 -2.854 15.029 1.00 93.94 122 SER A N 1
ATOM 1006 C CA . SER A 1 122 ? -4.538 -3.229 13.650 1.00 93.94 122 SER A CA 1
ATOM 1007 C C . SER A 1 122 ? -3.352 -3.006 12.713 1.00 93.94 122 SER A C 1
ATOM 1009 O O . SER A 1 122 ? -3.133 -3.804 11.802 1.00 93.94 122 SER A O 1
ATOM 1011 N N . THR A 1 123 ? -2.570 -1.946 12.924 1.00 91.75 123 THR A N 1
ATOM 1012 C CA . THR A 1 123 ? -1.368 -1.668 12.128 1.00 91.75 123 THR A CA 1
ATOM 1013 C C . THR A 1 123 ? -0.298 -2.728 12.375 1.00 91.75 123 THR A C 1
ATOM 1015 O O . THR A 1 123 ? 0.258 -3.272 11.422 1.00 91.75 123 THR A O 1
ATOM 1018 N N . ILE A 1 124 ? -0.050 -3.092 13.635 1.00 92.75 124 ILE A N 1
ATOM 1019 C CA . ILE A 1 124 ? 0.921 -4.133 14.001 1.00 92.75 124 ILE A CA 1
ATOM 1020 C C . ILE A 1 124 ? 0.489 -5.495 13.451 1.00 92.75 124 ILE A C 1
ATOM 1022 O O . ILE A 1 124 ? 1.305 -6.196 12.845 1.00 92.75 124 ILE A O 1
ATOM 1026 N N . TYR A 1 125 ? -0.784 -5.870 13.604 1.00 92.12 125 TYR A N 1
ATOM 1027 C CA . TYR A 1 125 ? -1.286 -7.126 13.048 1.00 92.12 125 TYR A CA 1
ATOM 1028 C C . TYR A 1 125 ? -1.231 -7.149 11.527 1.00 92.12 125 TYR A C 1
ATOM 1030 O O . TYR A 1 125 ? -0.859 -8.174 10.961 1.00 92.12 125 TYR A O 1
ATOM 1038 N N . SER A 1 126 ? -1.522 -6.026 10.869 1.00 88.81 126 SER A N 1
ATOM 1039 C CA . SER A 1 126 ? -1.373 -5.889 9.422 1.00 88.81 126 SER A CA 1
ATOM 1040 C C . SER A 1 126 ? 0.082 -6.105 8.997 1.00 88.81 126 SER A C 1
ATOM 1042 O O . SER A 1 126 ? 0.352 -6.971 8.167 1.00 88.81 126 SER A O 1
ATOM 1044 N N . ILE A 1 127 ? 1.046 -5.428 9.633 1.00 87.69 127 ILE A N 1
ATOM 1045 C CA . ILE A 1 127 ? 2.484 -5.606 9.357 1.00 87.69 127 ILE A CA 1
ATOM 1046 C C . ILE A 1 127 ? 2.907 -7.065 9.563 1.00 87.69 127 ILE A C 1
ATOM 1048 O O . ILE A 1 127 ? 3.597 -7.638 8.717 1.00 87.69 127 ILE A O 1
ATOM 1052 N N . ARG A 1 128 ? 2.472 -7.695 10.660 1.00 89.19 128 ARG A N 1
ATOM 1053 C CA . ARG A 1 128 ? 2.766 -9.105 10.947 1.00 89.19 128 ARG A CA 1
ATOM 1054 C C . ARG A 1 128 ? 2.170 -10.034 9.890 1.00 89.19 128 ARG A C 1
ATOM 1056 O O . ARG A 1 128 ? 2.844 -10.971 9.464 1.00 89.19 128 ARG A O 1
ATOM 1063 N N . ALA A 1 129 ? 0.936 -9.780 9.462 1.00 87.81 129 ALA A N 1
ATOM 1064 C CA . ALA A 1 129 ? 0.269 -10.548 8.418 1.00 87.81 129 ALA A CA 1
ATOM 1065 C C . ALA A 1 129 ? 0.995 -10.402 7.073 1.00 87.81 129 ALA A C 1
ATOM 1067 O O . ALA A 1 129 ? 1.262 -11.407 6.416 1.00 87.81 129 ALA A O 1
ATOM 1068 N N . PHE A 1 130 ? 1.406 -9.185 6.706 1.00 83.19 130 PHE A N 1
ATOM 1069 C CA . PHE A 1 130 ? 2.234 -8.941 5.524 1.00 83.19 130 PHE A CA 1
ATOM 1070 C C . PHE A 1 130 ? 3.568 -9.687 5.602 1.00 83.19 130 PHE A C 1
ATOM 1072 O O . PHE A 1 130 ? 3.930 -10.386 4.657 1.00 83.19 130 PHE A O 1
ATOM 1079 N N . TYR A 1 131 ? 4.277 -9.598 6.730 1.00 85.06 131 TYR A N 1
ATOM 1080 C CA . TYR A 1 131 ? 5.541 -10.306 6.940 1.00 85.06 131 TYR A CA 1
ATOM 1081 C C . TYR A 1 131 ? 5.371 -11.824 6.805 1.00 85.06 131 TYR A C 1
ATOM 1083 O O . TYR A 1 131 ? 6.093 -12.469 6.044 1.00 85.06 131 TYR A O 1
ATOM 1091 N N . SER A 1 132 ? 4.380 -12.393 7.496 1.00 86.81 132 SER A N 1
ATOM 1092 C CA . SER A 1 132 ? 4.072 -13.823 7.423 1.00 86.81 132 SER A CA 1
ATOM 1093 C C . SER A 1 132 ? 3.722 -14.248 5.995 1.00 86.81 132 SER A C 1
ATOM 1095 O O . SER A 1 132 ? 4.233 -15.262 5.520 1.00 86.81 132 SER A O 1
ATOM 1097 N N . GLY A 1 133 ? 2.935 -13.437 5.283 1.00 82.75 133 GLY A N 1
ATOM 1098 C CA . GLY A 1 133 ? 2.582 -13.674 3.888 1.00 82.75 133 GLY A CA 1
ATOM 1099 C C . GLY A 1 133 ? 3.797 -13.690 2.958 1.00 82.75 133 GLY A C 1
ATOM 1100 O O . GLY A 1 133 ? 3.927 -14.595 2.135 1.00 82.75 133 GLY A O 1
ATOM 1101 N N . VAL A 1 134 ? 4.723 -12.738 3.115 1.00 83.69 134 VAL A N 1
ATOM 1102 C CA . VAL A 1 134 ? 5.968 -12.685 2.326 1.00 83.69 134 VAL A CA 1
ATOM 1103 C C . VAL A 1 134 ? 6.839 -13.913 2.594 1.00 83.69 134 VAL A C 1
ATOM 1105 O O . VAL A 1 134 ? 7.312 -14.553 1.654 1.00 83.69 134 VAL A O 1
ATOM 1108 N N . VAL A 1 135 ? 7.035 -14.282 3.861 1.00 82.56 135 VAL A N 1
ATOM 1109 C CA . VAL A 1 135 ? 7.887 -15.425 4.227 1.00 82.56 135 VAL A CA 1
ATOM 1110 C C . VAL A 1 135 ? 7.312 -16.743 3.699 1.00 82.56 135 VAL A C 1
ATOM 1112 O O . VAL A 1 135 ? 8.053 -17.554 3.128 1.00 82.56 135 VAL A O 1
ATOM 1115 N N . ALA A 1 136 ? 6.001 -16.943 3.852 1.00 80.88 136 ALA A N 1
ATOM 1116 C CA . ALA A 1 136 ? 5.331 -18.171 3.446 1.00 80.88 136 ALA A CA 1
ATOM 1117 C C . ALA A 1 136 ? 5.243 -18.311 1.918 1.00 80.88 136 ALA A C 1
ATOM 1119 O O . ALA A 1 136 ? 5.599 -19.362 1.381 1.00 80.88 136 ALA A O 1
ATOM 1120 N N . TYR A 1 137 ? 4.836 -17.252 1.212 1.00 78.25 137 TYR A N 1
ATOM 1121 C CA . TYR A 1 137 ? 4.344 -17.375 -0.164 1.00 78.25 137 TYR A CA 1
ATOM 1122 C C . TYR A 1 137 ? 5.160 -16.640 -1.234 1.00 78.25 137 TYR A C 1
ATOM 1124 O O . TYR A 1 137 ? 4.824 -16.773 -2.406 1.00 78.25 137 TYR A O 1
ATOM 1132 N N . ALA A 1 138 ? 6.214 -15.873 -0.913 1.00 79.56 138 ALA A N 1
ATOM 1133 C CA . ALA A 1 138 ? 6.916 -15.101 -1.951 1.00 79.56 138 ALA A CA 1
ATOM 1134 C C . ALA A 1 138 ? 7.671 -16.008 -2.953 1.00 79.56 138 ALA A C 1
ATOM 1136 O O . ALA A 1 138 ? 8.627 -16.678 -2.546 1.00 79.56 138 ALA A O 1
ATOM 1137 N N . PRO A 1 139 ? 7.321 -16.028 -4.257 1.00 78.94 139 PRO A N 1
ATOM 1138 C CA . PRO A 1 139 ? 7.946 -16.911 -5.245 1.00 78.94 139 PRO A CA 1
ATOM 1139 C C . PRO A 1 139 ? 9.348 -16.413 -5.630 1.00 78.94 139 PRO A C 1
ATOM 1141 O O . PRO A 1 139 ? 9.508 -1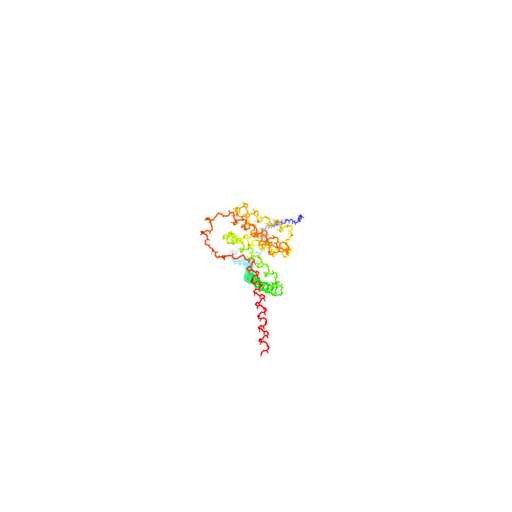5.518 -6.455 1.00 78.94 139 PRO A O 1
ATOM 1144 N N . LEU A 1 140 ? 10.393 -16.995 -5.028 1.00 77.88 140 LEU A N 1
ATOM 1145 C CA . LEU A 1 140 ? 11.779 -16.526 -5.195 1.00 77.88 140 LEU A CA 1
ATOM 1146 C C . LEU A 1 140 ? 12.255 -16.582 -6.650 1.00 77.88 140 LEU A C 1
ATOM 1148 O O . LEU A 1 140 ? 12.881 -15.634 -7.106 1.00 77.88 140 LEU A O 1
ATOM 1152 N N . GLN A 1 141 ? 11.957 -17.667 -7.366 1.00 82.31 141 GLN A N 1
ATOM 1153 C CA . GLN A 1 141 ? 12.445 -17.884 -8.729 1.00 82.31 141 GLN A CA 1
ATOM 1154 C C . GLN A 1 141 ? 11.811 -16.912 -9.733 1.00 82.31 141 GLN A C 1
ATOM 1156 O O . GLN A 1 141 ? 12.493 -16.375 -10.597 1.00 82.31 141 GLN A O 1
ATOM 1161 N N . GLU A 1 142 ? 10.520 -16.624 -9.592 1.00 80.81 142 GLU A N 1
ATOM 1162 C CA . GLU A 1 142 ? 9.832 -15.668 -10.460 1.00 80.81 142 GLU A CA 1
ATOM 1163 C C . GLU A 1 142 ? 10.321 -14.241 -10.195 1.00 80.81 142 GLU A C 1
ATOM 1165 O O . GLU A 1 142 ? 10.708 -13.536 -11.126 1.00 80.81 142 GLU A O 1
ATOM 1170 N N . LEU A 1 143 ? 10.411 -13.844 -8.920 1.00 82.75 143 LEU A N 1
ATOM 1171 C CA . LEU A 1 143 ? 10.912 -12.527 -8.517 1.00 82.75 143 LEU A CA 1
ATOM 1172 C C . LEU A 1 143 ? 12.352 -12.279 -8.993 1.00 82.75 143 LEU A C 1
ATOM 1174 O O . LEU A 1 143 ? 12.646 -11.187 -9.478 1.00 82.75 143 LEU A O 1
ATOM 1178 N N . THR A 1 144 ? 13.248 -13.268 -8.913 1.00 84.88 144 THR A N 1
ATOM 1179 C CA . THR A 1 144 ? 14.621 -13.109 -9.418 1.00 84.88 144 THR A CA 1
ATOM 1180 C C . THR A 1 144 ? 14.666 -13.016 -10.939 1.00 84.88 144 THR A C 1
ATOM 1182 O O . THR A 1 144 ? 15.388 -12.164 -11.452 1.00 84.88 144 THR A O 1
ATOM 1185 N N . THR A 1 145 ? 13.873 -13.811 -11.670 1.00 85.12 145 THR A N 1
ATOM 1186 C CA . THR A 1 145 ? 13.806 -13.687 -13.140 1.00 85.12 145 THR A CA 1
ATOM 1187 C C . THR A 1 145 ? 13.298 -12.316 -13.574 1.00 85.12 145 THR A C 1
ATOM 1189 O O . THR A 1 145 ? 13.883 -11.714 -14.470 1.00 85.12 145 THR A O 1
ATOM 1192 N N . ILE A 1 146 ? 12.286 -11.774 -12.889 1.00 86.69 146 ILE A N 1
ATOM 1193 C CA . ILE A 1 146 ? 11.770 -10.420 -13.124 1.00 86.69 146 ILE A CA 1
ATOM 1194 C C . ILE A 1 146 ? 12.867 -9.375 -12.903 1.00 86.69 146 ILE A C 1
ATOM 1196 O O . ILE A 1 146 ? 13.056 -8.501 -13.747 1.00 86.69 146 ILE A O 1
ATOM 1200 N N . ILE A 1 147 ? 13.608 -9.471 -11.794 1.00 86.31 147 ILE A N 1
ATOM 1201 C CA . ILE A 1 147 ? 14.686 -8.527 -11.473 1.00 86.31 147 ILE A CA 1
ATOM 1202 C C . ILE A 1 147 ? 15.796 -8.584 -12.523 1.00 86.31 147 ILE A C 1
ATOM 1204 O O . ILE A 1 147 ? 16.238 -7.533 -12.977 1.00 86.31 147 ILE A O 1
ATOM 1208 N N . ILE A 1 148 ? 16.229 -9.785 -12.916 1.00 89.44 148 ILE A N 1
ATOM 1209 C CA . ILE A 1 148 ? 17.311 -9.982 -13.890 1.00 89.44 148 ILE A CA 1
ATOM 1210 C C . ILE A 1 148 ? 16.896 -9.485 -15.278 1.00 89.44 148 ILE A C 1
ATOM 1212 O O . ILE A 1 148 ? 17.667 -8.806 -15.947 1.00 89.44 148 ILE A O 1
ATOM 1216 N N . LEU A 1 149 ? 15.676 -9.791 -15.723 1.00 87.19 149 LEU A N 1
ATOM 1217 C CA . LEU A 1 149 ? 15.201 -9.362 -17.039 1.00 87.19 149 LEU A CA 1
ATOM 1218 C C . LEU A 1 149 ? 14.981 -7.850 -17.087 1.00 87.19 149 LEU A C 1
ATOM 1220 O O . LEU A 1 149 ? 15.437 -7.196 -18.024 1.00 87.19 149 LEU A O 1
ATOM 1224 N N . ALA A 1 150 ? 14.362 -7.275 -16.054 1.00 87.88 150 ALA A N 1
ATOM 1225 C CA . ALA A 1 150 ? 14.197 -5.832 -15.960 1.00 87.88 150 ALA A CA 1
ATOM 1226 C C . ALA A 1 150 ? 15.556 -5.118 -15.896 1.00 87.88 150 ALA A C 1
ATOM 1228 O O . ALA A 1 150 ? 15.759 -4.145 -16.618 1.00 87.88 150 ALA A O 1
ATOM 1229 N N . SER A 1 151 ? 16.510 -5.605 -15.092 1.00 87.56 151 SER A N 1
ATOM 1230 C CA . SER A 1 151 ? 17.849 -5.008 -15.017 1.00 87.56 151 SER A CA 1
ATOM 1231 C C . SER A 1 151 ? 18.604 -5.113 -16.341 1.00 87.56 151 SER A C 1
ATOM 1233 O O . SER A 1 151 ? 19.291 -4.166 -16.713 1.00 87.56 151 SER A O 1
ATOM 1235 N N . CYS A 1 152 ? 18.423 -6.201 -17.091 1.00 88.69 152 CYS A N 1
ATOM 1236 C CA . CYS A 1 152 ? 19.001 -6.365 -18.421 1.00 88.69 152 CYS A CA 1
ATOM 1237 C C . CYS A 1 152 ? 18.442 -5.327 -19.411 1.00 88.69 152 CYS A C 1
ATOM 1239 O O . CYS A 1 152 ? 19.214 -4.652 -20.088 1.00 88.69 152 CYS A O 1
ATOM 1241 N N . VAL A 1 153 ? 17.120 -5.107 -19.433 1.00 88.88 153 VAL A N 1
ATOM 1242 C CA . VAL A 1 153 ? 16.493 -4.051 -20.258 1.00 88.88 153 VAL A CA 1
ATOM 1243 C C . VAL A 1 153 ? 16.977 -2.658 -19.853 1.00 88.88 153 VAL A C 1
ATOM 1245 O O . VAL A 1 153 ? 17.295 -1.844 -20.719 1.00 88.88 153 VAL A O 1
ATOM 1248 N N . LEU A 1 154 ? 17.068 -2.380 -18.548 1.00 87.38 154 LEU A N 1
ATOM 1249 C CA . LEU A 1 154 ? 17.617 -1.120 -18.044 1.00 87.38 154 LEU A CA 1
ATOM 1250 C C . LEU A 1 154 ? 19.080 -0.922 -18.478 1.00 87.38 154 LEU A C 1
ATOM 1252 O O . LEU A 1 154 ? 19.441 0.177 -18.889 1.00 87.38 154 LEU A O 1
ATOM 1256 N N . ALA A 1 155 ? 19.901 -1.972 -18.424 1.00 87.81 155 ALA A N 1
ATOM 1257 C CA . ALA A 1 155 ? 21.300 -1.920 -18.839 1.00 87.81 155 ALA A CA 1
ATOM 1258 C C . ALA A 1 155 ? 21.445 -1.672 -20.348 1.00 87.81 155 ALA A C 1
ATOM 1260 O O . ALA A 1 155 ? 22.247 -0.836 -20.750 1.00 87.81 155 ALA A O 1
ATOM 1261 N N . ILE A 1 156 ? 20.629 -2.334 -21.180 1.00 86.94 156 ILE A N 1
ATOM 1262 C CA . ILE A 1 156 ? 20.579 -2.087 -22.632 1.00 86.94 156 ILE A CA 1
ATOM 1263 C C . ILE A 1 156 ? 20.194 -0.629 -22.910 1.00 86.94 156 ILE A C 1
ATOM 1265 O O . ILE A 1 156 ? 20.749 0.003 -23.805 1.00 86.94 156 ILE A O 1
ATOM 1269 N N . ALA A 1 157 ? 19.258 -0.081 -22.135 1.00 85.50 157 ALA A N 1
ATOM 1270 C CA . ALA A 1 157 ? 18.809 1.290 -22.311 1.00 85.50 157 ALA A CA 1
ATOM 1271 C C . ALA A 1 157 ? 19.890 2.326 -21.981 1.00 85.50 157 ALA A C 1
ATOM 1273 O O . ALA A 1 157 ? 20.091 3.240 -22.773 1.00 85.50 157 ALA A O 1
ATOM 1274 N N . GLU A 1 158 ? 20.573 2.174 -20.842 1.00 83.94 158 GLU A N 1
ATOM 1275 C CA . GLU A 1 158 ? 21.683 3.053 -20.435 1.00 83.94 158 GLU A CA 1
ATOM 1276 C C . GLU A 1 158 ? 22.885 2.935 -21.375 1.00 83.94 158 GLU A C 1
ATOM 1278 O O . GLU A 1 158 ? 23.540 3.929 -21.668 1.00 83.94 158 GLU A O 1
ATOM 1283 N N . ALA A 1 159 ? 23.158 1.734 -21.895 1.00 84.38 159 ALA A N 1
ATOM 1284 C CA . ALA A 1 159 ? 24.214 1.536 -22.883 1.00 84.38 159 ALA A CA 1
ATOM 1285 C C . ALA A 1 159 ? 23.906 2.233 -24.221 1.00 84.38 159 ALA A C 1
ATOM 1287 O O . ALA A 1 159 ? 24.821 2.685 -24.904 1.00 84.38 159 ALA A O 1
ATOM 1288 N N . ALA A 1 160 ? 22.630 2.313 -24.608 1.00 82.06 160 ALA A N 1
ATOM 1289 C CA . ALA A 1 160 ? 22.216 2.939 -25.860 1.00 82.06 160 ALA A CA 1
ATOM 1290 C C . ALA A 1 160 ? 22.071 4.462 -25.751 1.00 82.06 160 ALA A C 1
ATOM 1292 O O . ALA A 1 160 ? 22.444 5.179 -26.679 1.00 82.06 160 ALA A O 1
ATOM 1293 N N . VAL A 1 161 ? 21.504 4.947 -24.641 1.00 78.94 161 VAL A N 1
ATOM 1294 C CA . VAL A 1 161 ? 21.294 6.369 -24.356 1.00 78.94 161 VAL A CA 1
ATOM 1295 C C . VAL A 1 161 ? 21.653 6.629 -22.889 1.00 78.94 161 VAL A C 1
ATOM 1297 O O . VAL A 1 161 ? 20.930 6.143 -22.010 1.00 78.94 161 VAL A O 1
ATOM 1300 N N . PRO A 1 162 ? 22.720 7.402 -22.609 1.00 76.81 162 PRO A N 1
ATOM 1301 C CA . PRO A 1 162 ? 23.115 7.698 -21.236 1.00 76.81 162 PRO A CA 1
ATOM 1302 C C . PRO A 1 162 ? 22.003 8.456 -20.491 1.00 76.81 162 PRO A C 1
ATOM 1304 O O . PRO A 1 162 ? 21.265 9.250 -21.080 1.00 76.81 162 PRO A O 1
ATOM 1307 N N . ASP A 1 163 ? 21.854 8.189 -19.189 1.00 76.56 163 ASP A N 1
ATOM 1308 C CA . ASP A 1 163 ? 20.882 8.828 -18.282 1.00 76.56 163 ASP A CA 1
ATOM 1309 C C . ASP A 1 163 ? 19.390 8.574 -18.623 1.00 76.56 163 ASP A C 1
ATOM 1311 O O . ASP A 1 163 ? 18.468 9.215 -18.085 1.00 76.56 163 ASP A O 1
ATOM 1315 N N . SER A 1 164 ? 19.098 7.588 -19.477 1.00 76.31 164 SER A N 1
ATOM 1316 C CA . SER A 1 164 ? 17.724 7.250 -19.867 1.00 76.31 164 SER A CA 1
ATOM 1317 C C . SER A 1 164 ? 16.875 6.745 -18.690 1.00 76.31 164 SER A C 1
ATOM 1319 O O . SER A 1 164 ? 15.699 7.085 -18.588 1.00 76.31 164 SER A O 1
ATOM 1321 N N . VAL A 1 165 ? 17.430 5.976 -17.755 1.00 76.69 165 VAL A N 1
ATOM 1322 C CA . VAL A 1 165 ? 16.716 5.473 -16.566 1.00 76.69 165 VAL A CA 1
ATOM 1323 C C . VAL A 1 165 ? 16.526 6.592 -15.548 1.00 76.69 165 VAL A C 1
ATOM 1325 O O . VAL A 1 165 ? 15.434 6.773 -14.998 1.00 76.69 165 VAL A O 1
ATOM 1328 N N . ASN A 1 166 ? 17.581 7.370 -15.311 1.00 78.62 166 ASN A N 1
ATOM 1329 C CA . ASN A 1 166 ? 17.604 8.419 -14.294 1.00 78.62 166 ASN A CA 1
ATOM 1330 C C . ASN A 1 166 ? 16.644 9.578 -14.628 1.00 78.62 166 ASN A C 1
ATOM 1332 O O . ASN A 1 166 ? 16.053 10.191 -13.736 1.00 78.62 166 ASN A O 1
ATOM 1336 N N . SER A 1 167 ? 16.401 9.827 -15.916 1.00 73.81 167 SER A N 1
ATOM 1337 C CA . SER A 1 167 ? 15.447 10.837 -16.389 1.00 73.81 167 SER A CA 1
ATOM 1338 C C . SER A 1 167 ? 13.967 10.408 -16.307 1.00 73.81 167 SER A C 1
ATOM 1340 O O . SER A 1 167 ? 13.065 11.233 -16.535 1.00 73.81 167 SER A O 1
ATOM 1342 N N . GLN A 1 168 ? 13.662 9.138 -15.990 1.00 79.38 168 GLN A N 1
ATOM 1343 C CA . GLN A 1 168 ? 12.295 8.588 -16.030 1.00 79.38 168 GLN A CA 1
ATOM 1344 C C . GLN A 1 168 ? 11.822 7.765 -14.809 1.00 79.38 168 GLN A C 1
ATOM 1346 O O . GLN A 1 168 ? 11.045 6.820 -14.990 1.00 79.38 168 GLN A O 1
ATOM 1351 N N . PRO A 1 169 ? 12.148 8.124 -13.554 1.00 79.06 169 PRO A N 1
ATOM 1352 C CA . PRO A 1 169 ? 11.815 7.278 -12.407 1.00 79.06 169 PRO A CA 1
ATOM 1353 C C . PRO A 1 169 ? 10.300 7.077 -12.243 1.00 79.06 169 PRO A C 1
ATOM 1355 O O . PRO A 1 169 ? 9.857 5.970 -11.967 1.00 79.06 169 PRO A O 1
ATOM 1358 N N . TYR A 1 170 ? 9.493 8.116 -12.490 1.00 81.75 170 TYR A N 1
ATOM 1359 C CA . TYR A 1 170 ? 8.034 8.065 -12.321 1.00 81.75 170 TYR A CA 1
ATOM 1360 C C . TYR A 1 170 ? 7.306 7.205 -13.362 1.00 81.75 170 TYR A C 1
ATOM 1362 O O . TYR A 1 170 ? 6.289 6.589 -13.057 1.00 81.75 170 TYR A O 1
ATOM 1370 N N . LEU A 1 171 ? 7.807 7.166 -14.600 1.00 84.44 171 LEU A N 1
ATOM 1371 C CA . LEU A 1 171 ? 7.220 6.311 -15.637 1.00 84.44 171 LEU A CA 1
ATOM 1372 C C . LEU A 1 171 ? 7.577 4.849 -15.373 1.00 84.44 171 LEU A C 1
ATOM 1374 O O . LEU A 1 171 ? 6.737 3.974 -15.545 1.00 84.44 171 LEU A O 1
ATOM 1378 N N . LEU A 1 172 ? 8.789 4.602 -14.874 1.00 85.12 172 LEU A N 1
ATOM 1379 C CA . LEU A 1 172 ? 9.259 3.274 -14.509 1.00 85.12 172 LEU A CA 1
ATOM 1380 C C . LEU A 1 172 ? 8.539 2.715 -13.270 1.00 85.12 172 LEU A C 1
ATOM 1382 O O . LEU A 1 172 ? 8.217 1.528 -13.224 1.00 85.12 172 LEU A O 1
ATOM 1386 N N . THR A 1 173 ? 8.225 3.559 -12.280 1.00 84.94 173 THR A N 1
ATOM 1387 C CA . THR A 1 173 ? 7.409 3.150 -11.125 1.00 84.94 173 THR A CA 1
ATOM 1388 C C . THR A 1 173 ? 5.965 2.870 -11.522 1.00 84.94 173 THR A C 1
ATOM 1390 O O . THR A 1 173 ? 5.428 1.847 -11.105 1.00 84.94 173 THR A O 1
ATOM 1393 N N . ALA A 1 174 ? 5.351 3.719 -12.354 1.00 84.88 174 ALA A N 1
ATOM 1394 C CA . ALA A 1 174 ? 4.009 3.473 -12.881 1.00 84.88 174 ALA A CA 1
ATOM 1395 C C . ALA A 1 174 ? 3.956 2.151 -13.660 1.00 84.88 174 ALA A C 1
ATOM 1397 O O . ALA A 1 174 ? 3.079 1.325 -13.421 1.00 84.88 174 ALA A O 1
ATOM 1398 N N . ALA A 1 175 ? 4.950 1.912 -14.518 1.00 87.38 175 ALA A N 1
ATOM 1399 C CA . ALA A 1 175 ? 5.094 0.675 -15.269 1.00 87.38 175 ALA A CA 1
ATOM 1400 C C . ALA A 1 175 ? 5.182 -0.550 -14.337 1.00 87.38 175 ALA A C 1
ATOM 1402 O O . ALA A 1 175 ? 4.423 -1.504 -14.502 1.00 87.38 175 ALA A O 1
ATOM 1403 N N . GLY A 1 176 ? 6.014 -0.513 -13.292 1.00 84.94 176 GLY A N 1
ATOM 1404 C CA . GLY A 1 176 ? 6.102 -1.630 -12.347 1.00 84.94 176 GLY A CA 1
ATOM 1405 C C . GLY A 1 176 ? 4.838 -1.854 -11.502 1.00 84.94 176 GLY A C 1
ATOM 1406 O O . GLY A 1 176 ? 4.509 -3.005 -11.219 1.00 84.94 176 GLY A O 1
ATOM 1407 N N . ILE A 1 177 ? 4.085 -0.802 -11.151 1.00 86.62 177 ILE A N 1
ATOM 1408 C CA . ILE A 1 177 ? 2.769 -0.943 -10.491 1.00 86.62 177 ILE A CA 1
ATOM 1409 C C . ILE A 1 177 ? 1.770 -1.622 -11.436 1.00 86.62 177 ILE A C 1
ATOM 1411 O O . ILE A 1 177 ? 1.061 -2.537 -11.020 1.00 86.62 177 ILE A O 1
ATOM 1415 N N . MET A 1 178 ? 1.745 -1.220 -12.710 1.00 86.75 178 MET A N 1
ATOM 1416 C CA . MET A 1 178 ? 0.892 -1.849 -13.724 1.00 86.75 178 MET A CA 1
ATOM 1417 C C . MET A 1 178 ? 1.268 -3.315 -13.951 1.00 86.75 178 MET A C 1
ATOM 1419 O O . MET A 1 178 ? 0.384 -4.165 -14.000 1.00 86.75 178 MET A O 1
ATOM 1423 N N . GLY A 1 179 ? 2.566 -3.630 -14.009 1.00 84.88 179 GLY A N 1
ATOM 1424 C CA . GLY A 1 179 ? 3.054 -5.007 -14.088 1.00 84.88 179 GLY A CA 1
ATOM 1425 C C . GLY A 1 179 ? 2.618 -5.855 -12.890 1.00 84.88 179 GLY A C 1
ATOM 1426 O O . GLY A 1 179 ? 2.131 -6.968 -13.067 1.00 84.88 179 GLY A O 1
ATOM 1427 N N . PHE A 1 180 ? 2.706 -5.319 -11.669 1.00 84.00 180 PHE A N 1
ATOM 1428 C CA . PHE A 1 180 ? 2.226 -6.011 -10.468 1.00 84.00 180 PHE A CA 1
ATOM 1429 C C . PHE A 1 180 ? 0.708 -6.241 -10.486 1.00 84.00 180 PHE A C 1
ATOM 1431 O O . PHE A 1 180 ? 0.239 -7.327 -10.138 1.00 84.00 180 PHE A O 1
ATOM 1438 N N . ALA A 1 181 ? -0.063 -5.237 -10.909 1.00 84.50 181 ALA A N 1
ATOM 1439 C CA . ALA A 1 181 ? -1.513 -5.343 -11.025 1.00 84.50 181 ALA A CA 1
ATOM 1440 C C . ALA A 1 181 ? -1.938 -6.380 -12.081 1.00 84.50 181 ALA A C 1
ATOM 1442 O O . ALA A 1 181 ? -2.916 -7.098 -11.862 1.00 84.50 181 ALA A O 1
ATOM 1443 N N . ALA A 1 182 ? -1.175 -6.506 -13.173 1.00 85.19 182 ALA A N 1
ATOM 1444 C CA . ALA A 1 182 ? -1.377 -7.532 -14.193 1.00 85.19 182 ALA A CA 1
ATOM 1445 C C . ALA A 1 182 ? -1.104 -8.947 -13.653 1.00 85.19 182 ALA A C 1
ATOM 1447 O O . ALA A 1 182 ? -1.955 -9.818 -13.794 1.00 85.19 182 ALA A O 1
ATOM 1448 N N . VAL A 1 183 ? 0.015 -9.170 -12.946 1.00 80.25 183 VAL A N 1
ATOM 1449 C CA . VAL A 1 183 ? 0.341 -10.484 -12.341 1.00 80.25 183 VAL A CA 1
ATOM 1450 C C . VAL A 1 183 ? -0.712 -10.926 -11.323 1.00 80.25 183 VAL A C 1
ATOM 1452 O O . VAL A 1 183 ? -1.024 -12.107 -11.210 1.00 80.25 183 VAL A O 1
ATOM 1455 N N . ARG A 1 184 ? -1.279 -9.980 -10.567 1.00 79.38 184 ARG A N 1
ATOM 1456 C CA . ARG A 1 184 ? -2.344 -10.265 -9.595 1.00 79.38 184 ARG A CA 1
ATOM 1457 C C . ARG A 1 184 ? -3.715 -10.509 -10.232 1.00 79.38 184 ARG A C 1
ATOM 1459 O O . ARG A 1 184 ? -4.636 -10.864 -9.504 1.00 79.38 184 ARG A O 1
ATOM 1466 N N . GLY A 1 185 ? -3.859 -10.315 -11.545 1.00 80.12 185 GLY A N 1
ATOM 1467 C CA . GLY A 1 185 ? -5.132 -10.467 -12.250 1.00 80.12 185 GLY A CA 1
ATOM 1468 C C . GLY A 1 185 ? -6.156 -9.378 -11.924 1.00 80.12 185 GLY A C 1
ATOM 1469 O O . GLY A 1 185 ? -7.344 -9.570 -12.159 1.00 80.12 185 GLY A O 1
ATOM 1470 N N . TYR A 1 186 ? -5.728 -8.232 -11.378 1.00 82.88 186 TYR A N 1
ATOM 1471 C CA . TYR A 1 186 ? -6.636 -7.113 -11.096 1.00 82.88 186 TYR A CA 1
ATOM 1472 C C . TYR A 1 186 ? -7.067 -6.367 -12.360 1.00 82.88 186 TYR A C 1
ATOM 1474 O O . TYR A 1 186 ? -8.073 -5.660 -12.351 1.00 82.88 186 TYR A O 1
ATOM 1482 N N . ILE A 1 187 ? -6.287 -6.494 -13.433 1.00 81.44 187 ILE A N 1
ATOM 1483 C CA . ILE A 1 187 ? -6.476 -5.789 -14.696 1.00 81.44 187 ILE A CA 1
ATOM 1484 C C . ILE A 1 187 ? -6.683 -6.822 -15.806 1.00 81.44 187 ILE A C 1
ATOM 1486 O O . ILE A 1 187 ? -5.976 -7.827 -15.849 1.00 81.44 187 ILE A O 1
ATOM 1490 N N . SER A 1 188 ? -7.637 -6.571 -16.708 1.00 85.19 188 SER A N 1
ATOM 1491 C CA . SER A 1 188 ? -7.844 -7.416 -17.885 1.00 85.19 188 SER A CA 1
ATOM 1492 C C . SER A 1 188 ? -6.673 -7.302 -18.862 1.00 85.19 188 SER A C 1
ATOM 1494 O O . SER A 1 188 ? -6.070 -6.240 -19.020 1.00 85.19 188 SER A O 1
ATOM 1496 N N . GLU A 1 189 ? -6.374 -8.394 -19.559 1.00 82.00 189 GLU A N 1
ATOM 1497 C CA . GLU A 1 189 ? -5.230 -8.470 -20.470 1.00 82.00 189 GLU A CA 1
ATOM 1498 C C . GLU A 1 189 ? -5.257 -7.370 -21.542 1.00 82.00 189 GLU A C 1
ATOM 1500 O O . GLU A 1 189 ? -4.267 -6.674 -21.755 1.00 82.00 189 GLU A O 1
ATOM 1505 N N . LEU A 1 190 ? -6.421 -7.117 -22.146 1.00 84.25 190 LEU A N 1
ATOM 1506 C CA . LEU A 1 190 ? -6.590 -6.040 -23.124 1.00 84.25 190 LEU A CA 1
ATOM 1507 C C . LEU A 1 190 ? -6.274 -4.664 -22.524 1.00 84.25 190 LEU A C 1
ATOM 1509 O O . LEU A 1 190 ? -5.578 -3.863 -23.146 1.00 84.25 190 LEU A O 1
ATOM 1513 N N . PHE A 1 191 ? -6.742 -4.390 -21.303 1.00 82.94 191 PHE A N 1
ATOM 1514 C CA . PHE A 1 191 ? -6.500 -3.107 -20.644 1.00 82.94 191 PHE A CA 1
ATOM 1515 C C . PHE A 1 191 ? -5.019 -2.911 -20.306 1.00 82.94 191 PHE A C 1
ATOM 1517 O O . PHE A 1 191 ? -4.507 -1.799 -20.414 1.00 82.94 191 PHE A O 1
ATOM 1524 N N . PHE A 1 192 ? -4.304 -3.987 -19.976 1.00 85.50 192 PHE A N 1
ATOM 1525 C CA . PHE A 1 192 ? -2.857 -3.954 -19.785 1.00 85.50 192 PHE A CA 1
ATOM 1526 C C . PHE A 1 192 ? -2.112 -3.535 -21.063 1.00 85.50 192 PHE A C 1
ATOM 1528 O O . PHE A 1 192 ? -1.282 -2.623 -21.011 1.00 85.50 192 PHE A O 1
ATOM 1535 N N . TRP A 1 193 ? -2.453 -4.110 -22.220 1.00 86.19 193 TRP A N 1
ATOM 1536 C CA . TRP A 1 193 ? -1.869 -3.702 -23.505 1.00 86.19 193 TRP A CA 1
ATOM 1537 C C . TRP A 1 193 ? -2.171 -2.234 -23.840 1.00 86.19 193 TRP A C 1
ATOM 1539 O O . TRP A 1 193 ? -1.263 -1.495 -24.230 1.00 86.19 193 TRP A O 1
ATOM 1549 N N . PHE A 1 194 ? -3.408 -1.775 -23.618 1.00 88.00 194 PHE A N 1
ATOM 1550 C CA . PHE A 1 194 ? -3.773 -0.367 -23.811 1.00 88.00 194 PHE A CA 1
ATOM 1551 C C . PHE A 1 194 ? -2.991 0.578 -22.895 1.00 88.00 194 PHE A C 1
ATOM 1553 O O . PHE A 1 194 ? -2.544 1.629 -23.350 1.00 88.00 194 PHE A O 1
ATOM 1560 N N . LEU A 1 195 ? -2.783 0.212 -21.628 1.00 86.69 195 LEU A N 1
ATOM 1561 C CA . LEU A 1 195 ? -1.989 1.005 -20.690 1.00 86.69 195 LEU A CA 1
ATOM 1562 C C . LEU A 1 195 ? -0.515 1.096 -21.104 1.00 86.69 195 LEU A C 1
ATOM 1564 O O . LEU A 1 195 ? 0.081 2.168 -20.997 1.00 86.69 195 LEU A O 1
ATOM 1568 N N . LEU A 1 196 ? 0.070 0.007 -21.611 1.00 86.12 196 LEU A N 1
ATOM 1569 C CA . LEU A 1 196 ? 1.449 0.001 -22.109 1.00 86.12 196 LEU A CA 1
ATOM 1570 C C . LEU A 1 196 ? 1.617 0.878 -23.352 1.00 86.12 196 LEU A C 1
ATOM 1572 O O . LEU A 1 196 ? 2.534 1.700 -23.404 1.00 86.12 196 LEU A O 1
ATOM 1576 N N . VAL A 1 197 ? 0.709 0.747 -24.324 1.00 87.75 197 VAL A N 1
ATOM 1577 C CA . VAL A 1 197 ? 0.678 1.619 -25.508 1.00 87.75 197 VAL A CA 1
ATOM 1578 C C . VAL A 1 197 ? 0.459 3.069 -25.083 1.00 87.75 197 VAL A C 1
ATOM 1580 O O . VAL A 1 197 ? 1.155 3.962 -25.560 1.00 87.75 197 VAL A O 1
ATOM 1583 N N . GLY A 1 198 ? -0.441 3.308 -24.129 1.00 85.75 198 GLY A N 1
ATOM 1584 C CA . GLY A 1 198 ? -0.686 4.623 -23.547 1.00 85.75 198 GLY A CA 1
ATOM 1585 C C . GLY A 1 198 ? 0.569 5.228 -22.921 1.00 85.75 198 GLY A C 1
ATOM 1586 O O . GLY A 1 198 ? 0.866 6.393 -23.171 1.00 85.75 198 GLY A O 1
ATOM 1587 N N . LEU A 1 199 ? 1.353 4.446 -22.174 1.00 84.75 199 LEU A N 1
ATOM 1588 C CA . LEU A 1 199 ? 2.595 4.912 -21.554 1.00 84.75 199 LEU A CA 1
ATOM 1589 C C . LEU A 1 199 ? 3.666 5.237 -22.608 1.00 84.75 199 LEU A C 1
ATOM 1591 O O . LEU A 1 199 ? 4.337 6.265 -22.499 1.00 84.75 199 LEU A O 1
ATOM 1595 N N . PHE A 1 200 ? 3.765 4.431 -23.669 1.00 85.25 200 PHE A N 1
ATOM 1596 C CA . PHE A 1 200 ? 4.641 4.705 -24.812 1.00 85.25 200 PHE A CA 1
ATOM 1597 C C . PHE A 1 200 ? 4.244 5.992 -25.556 1.00 85.25 200 PHE A C 1
ATOM 1599 O O . PHE A 1 200 ? 5.077 6.874 -25.773 1.00 85.25 200 PHE A O 1
ATOM 1606 N N . VAL A 1 201 ? 2.960 6.139 -25.899 1.00 84.00 201 VAL A N 1
ATOM 1607 C CA . VAL A 1 201 ? 2.411 7.330 -26.570 1.00 84.00 201 VAL A CA 1
ATOM 1608 C C . VAL A 1 201 ? 2.589 8.566 -25.689 1.00 84.00 201 VAL A C 1
ATOM 1610 O O . VAL A 1 201 ? 3.011 9.612 -26.177 1.00 84.00 201 VAL A O 1
ATOM 1613 N N . PHE A 1 202 ? 2.353 8.450 -24.383 1.00 81.00 202 PHE A N 1
ATOM 1614 C CA . PHE A 1 202 ? 2.567 9.526 -23.419 1.00 81.00 202 PHE A CA 1
ATOM 1615 C C . PHE A 1 202 ? 4.039 9.963 -23.378 1.00 81.00 202 PHE A C 1
ATOM 1617 O O . PHE A 1 202 ? 4.344 11.155 -23.472 1.00 81.00 202 PHE A O 1
ATOM 1624 N N . ALA A 1 203 ? 4.972 9.011 -23.296 1.00 80.06 203 ALA A N 1
ATOM 1625 C CA . ALA A 1 203 ? 6.401 9.307 -23.306 1.00 80.06 203 ALA A CA 1
ATOM 1626 C C . ALA A 1 203 ? 6.848 9.964 -24.626 1.00 80.06 203 ALA A C 1
ATOM 1628 O O . ALA A 1 203 ? 7.647 10.906 -24.609 1.00 80.06 203 ALA A O 1
ATOM 1629 N N . ARG A 1 204 ? 6.287 9.528 -25.760 1.00 79.06 204 ARG A N 1
ATOM 1630 C CA . ARG A 1 204 ? 6.647 10.047 -27.082 1.00 79.06 204 ARG A CA 1
ATOM 1631 C C . ARG A 1 204 ? 6.032 11.409 -27.385 1.00 79.06 204 ARG A C 1
ATOM 1633 O O . ARG A 1 204 ? 6.757 12.323 -27.755 1.00 79.06 204 ARG A O 1
ATOM 1640 N N . PHE A 1 205 ? 4.719 11.564 -27.261 1.00 78.88 205 PHE A N 1
ATOM 1641 C CA . PHE A 1 205 ? 4.019 12.761 -27.738 1.00 78.88 205 PHE A CA 1
ATOM 1642 C C . PHE A 1 205 ? 4.052 13.907 -26.734 1.00 78.88 205 PHE A C 1
ATOM 1644 O O . PHE A 1 205 ? 4.250 15.055 -27.125 1.00 78.88 205 PHE A O 1
ATOM 1651 N N . ILE A 1 206 ? 3.905 13.607 -25.441 1.00 77.12 206 ILE A N 1
ATOM 1652 C CA . ILE A 1 206 ? 3.840 14.646 -24.406 1.00 77.12 206 ILE A CA 1
ATOM 1653 C C . ILE A 1 206 ? 5.246 15.034 -23.959 1.00 77.12 206 ILE A C 1
ATOM 1655 O O . ILE A 1 206 ? 5.532 16.216 -23.780 1.00 77.12 206 ILE A O 1
ATOM 1659 N N . ARG A 1 207 ? 6.149 14.054 -23.822 1.00 73.44 207 ARG A N 1
ATOM 1660 C CA . ARG A 1 207 ? 7.532 14.307 -23.391 1.00 73.44 207 ARG A CA 1
ATOM 1661 C C . ARG A 1 207 ? 8.559 14.390 -24.524 1.00 73.44 207 ARG A C 1
ATOM 1663 O O . ARG A 1 207 ? 9.710 14.691 -24.226 1.00 73.44 207 ARG A O 1
ATOM 1670 N N . LYS A 1 208 ? 8.165 14.174 -25.790 1.00 76.06 208 LYS A N 1
ATOM 1671 C CA . LYS A 1 208 ? 9.018 14.306 -26.995 1.00 76.06 208 LYS A CA 1
ATOM 1672 C C . LYS A 1 208 ? 10.365 13.578 -26.886 1.00 76.06 208 LYS A C 1
ATOM 1674 O O . LYS A 1 208 ? 11.394 14.110 -27.286 1.00 76.06 208 LYS A O 1
ATOM 1679 N N . ARG A 1 209 ? 10.363 12.366 -26.326 1.00 70.56 209 ARG A N 1
ATOM 1680 C CA . ARG A 1 209 ? 11.587 11.593 -26.054 1.00 70.56 209 ARG A CA 1
ATOM 1681 C C . ARG A 1 209 ? 11.990 10.680 -27.208 1.00 70.56 209 ARG A C 1
ATOM 1683 O O . ARG A 1 209 ? 11.179 10.388 -28.093 1.00 70.56 209 ARG A O 1
ATOM 1690 N N . ASP A 1 210 ? 13.236 10.212 -27.164 1.00 78.81 210 ASP A N 1
ATOM 1691 C CA . ASP A 1 210 ? 13.786 9.231 -28.103 1.00 78.81 210 ASP A CA 1
ATOM 1692 C C . ASP A 1 210 ? 13.040 7.892 -28.035 1.00 78.81 210 ASP A C 1
ATOM 1694 O O . ASP A 1 210 ? 12.387 7.567 -27.035 1.00 78.81 210 ASP A O 1
ATOM 1698 N N . TYR A 1 211 ? 13.134 7.105 -29.110 1.00 77.50 211 TYR A N 1
ATOM 1699 C CA . TYR A 1 211 ? 12.411 5.837 -29.247 1.00 77.50 211 TYR A CA 1
ATOM 1700 C C . TYR A 1 211 ? 12.782 4.831 -28.150 1.00 77.50 211 TYR A C 1
ATOM 1702 O O . TYR A 1 211 ? 11.892 4.233 -27.548 1.00 77.50 211 TYR A O 1
ATOM 1710 N N . VAL A 1 212 ? 14.073 4.723 -27.821 1.00 79.00 212 VAL A N 1
ATOM 1711 C CA . VAL A 1 212 ? 14.587 3.826 -26.772 1.00 79.00 212 VAL A CA 1
ATOM 1712 C C . VAL A 1 212 ? 14.056 4.240 -25.398 1.00 79.00 212 VAL A C 1
ATOM 1714 O O . VAL A 1 212 ? 13.447 3.438 -24.696 1.00 79.00 212 VAL A O 1
ATOM 1717 N N . SER A 1 213 ? 14.176 5.522 -25.045 1.00 82.19 213 SER A N 1
ATOM 1718 C CA . SER A 1 213 ? 13.741 6.033 -23.739 1.00 82.19 213 SER A CA 1
ATOM 1719 C C . SER A 1 213 ? 12.212 6.014 -23.566 1.00 82.19 213 SER A C 1
ATOM 1721 O O . SER A 1 213 ? 11.714 5.893 -22.449 1.00 82.19 213 SER A O 1
ATOM 1723 N N . SER A 1 214 ? 11.441 6.113 -24.654 1.00 83.69 214 SER A N 1
ATOM 1724 C CA . SER A 1 214 ? 9.970 6.028 -24.612 1.00 83.69 214 SER A CA 1
ATOM 1725 C C . SER A 1 214 ? 9.468 4.588 -24.482 1.00 83.69 214 SER A C 1
ATOM 1727 O O . SER A 1 214 ? 8.477 4.342 -23.797 1.00 83.69 214 SER A O 1
ATOM 1729 N N . ALA A 1 215 ? 10.152 3.638 -25.126 1.00 86.50 215 ALA A N 1
ATOM 1730 C CA . ALA A 1 215 ? 9.821 2.216 -25.063 1.00 86.50 215 ALA A CA 1
ATOM 1731 C C . ALA A 1 215 ? 10.307 1.545 -23.770 1.00 86.50 215 ALA A C 1
ATOM 1733 O O . ALA A 1 215 ? 9.733 0.537 -23.368 1.00 86.50 215 ALA A O 1
ATOM 1734 N N . LEU A 1 216 ? 11.312 2.115 -23.098 1.00 86.19 216 LEU A N 1
ATOM 1735 C CA . LEU A 1 216 ? 11.966 1.550 -21.915 1.00 86.19 216 LEU A CA 1
ATOM 1736 C C . LEU A 1 216 ? 10.990 1.057 -20.833 1.00 86.19 216 LEU A C 1
ATOM 1738 O O . LEU A 1 216 ? 11.105 -0.108 -20.448 1.00 86.19 216 LEU A O 1
ATOM 1742 N N . PRO A 1 217 ? 10.005 1.841 -20.345 1.00 85.62 217 PRO A N 1
ATOM 1743 C CA . PRO A 1 217 ? 9.146 1.362 -19.264 1.00 85.62 217 PRO A CA 1
ATOM 1744 C C . PRO A 1 217 ? 8.189 0.252 -19.722 1.00 85.62 217 PRO A C 1
ATOM 1746 O O . PRO A 1 217 ? 7.890 -0.652 -18.947 1.00 85.62 217 PRO A O 1
ATOM 1749 N N . ALA A 1 218 ? 7.745 0.281 -20.982 1.00 87.06 218 ALA A N 1
ATOM 1750 C CA . ALA A 1 218 ? 6.886 -0.760 -21.539 1.00 87.06 218 ALA A CA 1
ATOM 1751 C C . ALA A 1 218 ? 7.665 -2.060 -21.798 1.00 87.06 218 ALA A C 1
ATOM 1753 O O . ALA A 1 218 ? 7.210 -3.139 -21.420 1.00 87.06 218 ALA A O 1
ATOM 1754 N N . ALA A 1 219 ? 8.868 -1.952 -22.367 1.00 87.38 219 ALA A N 1
ATOM 1755 C CA . ALA A 1 219 ? 9.769 -3.074 -22.599 1.00 87.38 219 ALA A CA 1
ATOM 1756 C C . ALA A 1 219 ? 10.204 -3.726 -21.281 1.00 87.38 219 ALA A C 1
ATOM 1758 O O . ALA A 1 219 ? 10.188 -4.949 -21.173 1.00 87.38 219 ALA A O 1
ATOM 1759 N N . ALA A 1 220 ? 10.512 -2.930 -20.252 1.00 88.19 220 ALA A N 1
ATOM 1760 C CA . ALA A 1 220 ? 10.883 -3.443 -18.936 1.00 88.19 220 ALA A CA 1
ATOM 1761 C C . ALA A 1 220 ? 9.747 -4.255 -18.292 1.00 88.19 220 ALA A C 1
ATOM 1763 O O . ALA A 1 220 ? 9.994 -5.319 -17.729 1.00 88.19 220 ALA A O 1
ATOM 1764 N N . VAL A 1 221 ? 8.498 -3.791 -18.402 1.00 88.44 221 VAL A N 1
ATOM 1765 C CA . VAL A 1 221 ? 7.337 -4.507 -17.851 1.00 88.44 221 VAL A CA 1
ATOM 1766 C C . VAL A 1 221 ? 7.003 -5.754 -18.654 1.00 88.44 221 VAL A C 1
ATOM 1768 O O . VAL A 1 221 ? 6.743 -6.792 -18.055 1.00 88.44 221 VAL A O 1
ATOM 1771 N N . LEU A 1 222 ? 7.038 -5.695 -19.986 1.00 87.06 222 LEU A N 1
ATOM 1772 C CA . LEU A 1 222 ? 6.772 -6.867 -20.822 1.00 87.06 222 LEU A CA 1
ATOM 1773 C C . LEU A 1 222 ? 7.862 -7.937 -20.686 1.00 87.06 222 LEU A C 1
ATOM 1775 O O . LEU A 1 222 ? 7.543 -9.122 -20.629 1.00 87.06 222 LEU A O 1
ATOM 1779 N N . ALA A 1 223 ? 9.131 -7.538 -20.568 1.00 86.50 223 ALA A N 1
ATOM 1780 C CA . ALA A 1 223 ? 10.232 -8.463 -20.304 1.00 86.50 223 ALA A CA 1
ATOM 1781 C C . ALA A 1 223 ? 10.136 -9.090 -18.904 1.00 86.50 223 ALA A C 1
ATOM 1783 O O . ALA A 1 223 ? 10.486 -10.253 -18.725 1.00 86.50 223 ALA A O 1
ATOM 1784 N N . ALA A 1 224 ? 9.636 -8.346 -17.915 1.00 84.69 224 ALA A N 1
ATOM 1785 C CA . ALA A 1 224 ? 9.432 -8.849 -16.562 1.00 84.69 224 ALA A CA 1
ATOM 1786 C C . ALA A 1 224 ? 8.214 -9.785 -16.444 1.00 84.69 224 ALA A C 1
ATOM 1788 O O . ALA A 1 224 ? 8.315 -10.873 -15.884 1.00 84.69 224 ALA A O 1
ATOM 1789 N N . VAL A 1 225 ? 7.055 -9.352 -16.942 1.00 83.88 225 VAL A N 1
ATOM 1790 C CA . VAL A 1 225 ? 5.743 -9.950 -16.636 1.00 83.88 225 VAL A CA 1
ATOM 1791 C C . VAL A 1 225 ? 5.216 -10.840 -17.760 1.00 83.88 225 VAL A C 1
ATOM 1793 O O . VAL A 1 225 ? 4.430 -11.741 -17.490 1.00 83.88 225 VAL A O 1
ATOM 1796 N N . GLY A 1 226 ? 5.649 -10.625 -19.005 1.00 81.19 226 GLY A N 1
ATOM 1797 C CA . GLY A 1 226 ? 5.116 -11.337 -20.167 1.00 81.19 226 GLY A CA 1
ATOM 1798 C C . GLY A 1 226 ? 5.357 -12.846 -20.130 1.00 81.19 226 GLY A C 1
ATOM 1799 O O . GLY A 1 226 ? 6.206 -13.345 -19.387 1.00 81.19 226 GLY A O 1
ATOM 1800 N N . GLU A 1 227 ? 4.632 -13.583 -20.969 1.00 85.00 227 GLU A N 1
ATOM 1801 C CA . GLU A 1 227 ? 4.893 -15.004 -21.207 1.00 85.00 227 GLU A CA 1
ATOM 1802 C C . GLU A 1 227 ? 6.303 -15.233 -21.780 1.00 85.00 227 GLU A C 1
ATOM 1804 O O . GLU A 1 227 ? 6.854 -14.332 -22.420 1.00 85.00 227 GLU A O 1
ATOM 1809 N N . PRO A 1 228 ? 6.900 -16.430 -21.619 1.00 84.56 228 PRO A 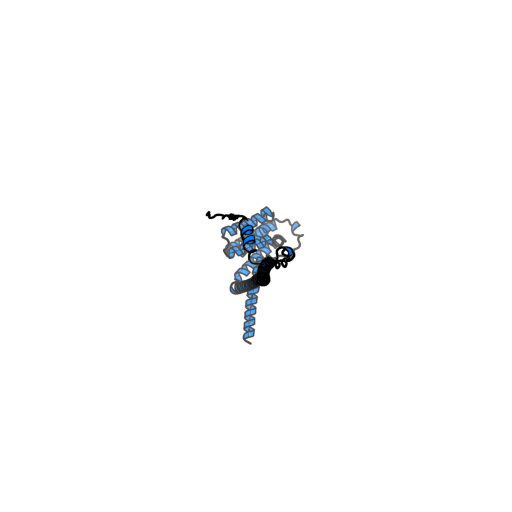N 1
ATOM 1810 C CA . PRO A 1 228 ? 8.260 -16.713 -22.088 1.00 84.56 228 PRO A CA 1
ATOM 1811 C C . PRO A 1 228 ? 8.523 -16.317 -23.550 1.00 84.56 228 PRO A C 1
ATOM 1813 O O . PRO A 1 228 ? 9.575 -15.754 -23.855 1.00 84.56 228 PRO A O 1
ATOM 1816 N N . TRP A 1 229 ? 7.551 -16.531 -24.442 1.00 85.62 229 TRP A N 1
ATOM 1817 C CA . TRP A 1 229 ? 7.642 -16.137 -25.851 1.00 85.62 229 TRP A CA 1
ATOM 1818 C C . TRP A 1 229 ? 7.678 -14.615 -26.033 1.00 85.62 229 TRP A C 1
ATOM 1820 O O . TRP A 1 229 ? 8.519 -14.098 -26.768 1.00 85.62 229 TRP A O 1
ATOM 1830 N N . ILE A 1 230 ? 6.825 -13.885 -25.307 1.00 85.88 230 ILE A N 1
ATOM 1831 C CA . ILE A 1 230 ? 6.768 -12.417 -25.338 1.00 85.88 230 ILE A CA 1
ATOM 1832 C C . ILE A 1 230 ? 8.083 -11.831 -24.818 1.00 85.88 230 ILE A C 1
ATOM 1834 O O . ILE A 1 230 ? 8.606 -10.891 -25.412 1.00 85.88 230 ILE A O 1
ATOM 1838 N N . ARG A 1 231 ? 8.671 -12.415 -23.766 1.00 87.25 231 ARG A N 1
ATOM 1839 C CA . ARG A 1 231 ? 9.966 -11.970 -23.218 1.00 87.25 231 ARG A CA 1
ATOM 1840 C C . ARG A 1 231 ? 11.071 -12.022 -24.267 1.00 87.25 231 ARG A C 1
ATOM 1842 O O . ARG A 1 231 ? 11.799 -11.046 -24.425 1.00 87.25 231 ARG A O 1
ATOM 1849 N N . MET A 1 232 ? 11.171 -13.130 -25.003 1.00 84.62 232 MET A N 1
ATOM 1850 C CA . MET A 1 232 ? 12.180 -13.293 -26.056 1.00 84.62 232 MET A CA 1
ATOM 1851 C C . MET A 1 232 ? 11.991 -12.265 -27.173 1.00 84.62 232 MET A C 1
ATOM 1853 O O . MET A 1 232 ? 12.947 -11.598 -27.566 1.00 84.62 232 MET A O 1
ATOM 1857 N N . VAL A 1 233 ? 10.752 -12.080 -27.637 1.00 87.44 233 VAL A N 1
ATOM 1858 C CA . VAL A 1 233 ? 10.430 -11.106 -28.690 1.00 87.44 233 VAL A CA 1
ATOM 1859 C C . VAL A 1 233 ? 10.745 -9.677 -28.241 1.00 87.44 233 VAL A C 1
ATOM 1861 O O . VAL A 1 233 ? 11.344 -8.908 -28.993 1.00 87.44 233 VAL A O 1
ATOM 1864 N N . VAL A 1 234 ? 10.391 -9.314 -27.008 1.00 88.56 234 VAL A N 1
ATOM 1865 C CA . VAL A 1 234 ? 10.611 -7.969 -26.456 1.00 88.56 234 VAL A CA 1
ATOM 1866 C C . VAL A 1 234 ? 12.095 -7.688 -26.251 1.00 88.56 234 VAL A C 1
ATOM 1868 O O . VAL A 1 234 ? 12.558 -6.617 -26.625 1.00 88.56 234 VAL A O 1
ATOM 1871 N N . MET A 1 235 ? 12.864 -8.645 -25.728 1.00 87.31 235 MET A N 1
ATOM 1872 C CA . MET A 1 235 ? 14.309 -8.478 -25.549 1.00 87.31 235 MET A CA 1
ATOM 1873 C C . MET A 1 235 ? 15.029 -8.284 -26.886 1.00 87.31 235 MET A C 1
ATOM 1875 O O . MET A 1 235 ? 15.829 -7.360 -27.020 1.00 87.31 235 MET A O 1
ATOM 1879 N N . VAL A 1 236 ? 14.718 -9.110 -27.891 1.00 87.94 236 VAL A N 1
ATOM 1880 C CA . VAL A 1 236 ? 15.343 -9.019 -29.221 1.00 87.94 236 VAL A CA 1
ATOM 1881 C C . VAL A 1 236 ? 14.942 -7.726 -29.933 1.00 87.94 236 VAL A C 1
ATOM 1883 O O . VAL A 1 236 ? 15.804 -7.032 -30.469 1.00 87.94 236 VAL A O 1
ATOM 1886 N N . SER A 1 237 ? 13.657 -7.363 -29.912 1.00 85.56 237 SER A N 1
ATOM 1887 C CA . SER A 1 237 ? 13.177 -6.132 -30.559 1.00 85.56 237 SER A CA 1
ATOM 1888 C C . SER A 1 237 ? 13.693 -4.869 -29.871 1.00 85.56 237 SER A C 1
ATOM 1890 O O . SER A 1 237 ? 14.111 -3.936 -30.554 1.00 85.56 237 SER A O 1
ATOM 1892 N N . TYR A 1 238 ? 13.739 -4.838 -28.537 1.00 88.00 238 TYR A N 1
ATOM 1893 C CA . TYR A 1 238 ? 14.286 -3.703 -27.796 1.00 88.00 238 TYR A CA 1
ATOM 1894 C C . TYR A 1 238 ? 15.797 -3.558 -28.009 1.00 88.00 238 TYR A C 1
ATOM 1896 O O . TYR A 1 238 ? 16.278 -2.446 -28.217 1.00 88.00 238 TYR A O 1
ATOM 1904 N N . ALA A 1 239 ? 16.542 -4.669 -28.041 1.00 86.19 239 ALA A N 1
ATOM 1905 C CA . ALA A 1 239 ? 17.964 -4.656 -28.373 1.00 86.19 239 ALA A CA 1
ATOM 1906 C C . ALA A 1 239 ? 18.212 -4.170 -29.810 1.00 86.19 239 ALA A C 1
ATOM 1908 O O . ALA A 1 239 ? 19.088 -3.337 -30.031 1.00 86.19 239 ALA A O 1
ATOM 1909 N N . ALA A 1 240 ? 17.411 -4.617 -30.781 1.00 85.88 240 ALA A N 1
ATOM 1910 C CA . ALA A 1 240 ? 17.505 -4.142 -32.160 1.00 85.88 240 ALA A CA 1
ATOM 1911 C C . ALA A 1 240 ? 17.224 -2.633 -32.268 1.00 85.88 240 ALA A C 1
ATOM 1913 O O . ALA A 1 240 ? 17.973 -1.915 -32.928 1.00 85.88 240 ALA A O 1
ATOM 1914 N N . LEU A 1 241 ? 16.198 -2.132 -31.569 1.00 84.00 241 LEU A N 1
ATOM 1915 C CA . LEU A 1 241 ? 15.890 -0.698 -31.506 1.00 84.00 241 LEU A CA 1
ATOM 1916 C C . LEU A 1 241 ? 17.028 0.110 -30.871 1.00 84.00 241 LEU A C 1
ATOM 1918 O O . LEU A 1 241 ? 17.368 1.182 -31.368 1.00 84.00 241 LEU A O 1
ATOM 1922 N N . ALA A 1 242 ? 17.632 -0.408 -29.801 1.00 84.62 242 ALA A N 1
ATOM 1923 C CA . ALA A 1 242 ? 18.785 0.200 -29.148 1.00 84.62 242 ALA A CA 1
ATOM 1924 C C . ALA A 1 242 ? 19.998 0.290 -30.090 1.00 84.62 242 ALA A C 1
ATOM 1926 O O . ALA A 1 242 ? 20.603 1.355 -30.208 1.00 84.62 242 ALA A O 1
ATOM 1927 N N . VAL A 1 243 ? 20.306 -0.790 -30.817 1.00 85.19 243 VAL A N 1
ATOM 1928 C CA . VAL A 1 243 ? 21.403 -0.831 -31.799 1.00 85.19 243 VAL A CA 1
ATOM 1929 C C . VAL A 1 243 ? 21.143 0.121 -32.964 1.00 85.19 243 VAL A C 1
ATOM 1931 O O . VAL A 1 243 ? 22.036 0.874 -33.344 1.00 85.19 243 VAL A O 1
ATOM 1934 N N . MET A 1 244 ? 19.922 0.143 -33.506 1.00 82.50 244 MET A N 1
ATOM 1935 C CA . MET A 1 244 ? 19.558 1.069 -34.581 1.00 82.50 244 MET A CA 1
ATOM 1936 C C . MET A 1 244 ? 19.712 2.523 -34.135 1.00 82.50 244 MET A C 1
ATOM 1938 O O . MET A 1 244 ? 20.349 3.308 -34.835 1.00 82.50 244 MET A O 1
ATOM 1942 N N . GLN A 1 245 ? 19.205 2.872 -32.951 1.00 78.00 245 GLN A N 1
ATOM 1943 C CA . GLN A 1 245 ? 19.324 4.225 -32.415 1.00 78.00 245 GLN A CA 1
ATOM 1944 C C . GLN A 1 245 ? 20.793 4.624 -32.227 1.00 78.00 245 GLN A C 1
ATOM 1946 O O . GLN A 1 245 ? 21.188 5.698 -32.678 1.00 78.00 245 GLN A O 1
ATOM 1951 N N . HIS A 1 246 ? 21.603 3.745 -31.629 1.00 75.50 246 HIS A N 1
ATOM 1952 C CA . HIS A 1 246 ? 23.032 3.980 -31.430 1.00 75.50 246 HIS A CA 1
ATOM 1953 C C . HIS A 1 246 ? 23.775 4.150 -32.765 1.00 75.50 246 HIS A C 1
ATOM 1955 O O . HIS A 1 246 ? 24.572 5.069 -32.911 1.00 75.50 246 HIS A O 1
ATOM 1961 N N . SER A 1 247 ? 23.445 3.342 -33.781 1.00 71.75 247 SER A N 1
ATOM 1962 C CA . SER A 1 247 ? 24.050 3.433 -35.121 1.00 71.75 247 SER A CA 1
ATOM 1963 C C . SER A 1 247 ? 23.732 4.737 -35.863 1.00 71.75 247 SER A C 1
ATOM 1965 O O . SER A 1 247 ? 24.507 5.176 -36.706 1.00 71.75 247 SER A O 1
ATOM 1967 N N . THR A 1 248 ? 22.601 5.371 -35.543 1.00 68.62 248 THR A N 1
ATOM 1968 C CA . THR A 1 248 ? 22.178 6.651 -36.137 1.00 68.62 248 THR A CA 1
ATOM 1969 C C . THR A 1 248 ? 22.634 7.876 -35.341 1.00 68.62 248 THR A C 1
ATOM 1971 O O . THR A 1 248 ? 22.402 9.008 -35.769 1.00 68.62 248 THR A O 1
ATOM 1974 N N . MET A 1 249 ? 23.260 7.678 -34.177 1.00 64.06 249 MET A N 1
ATOM 1975 C CA . MET A 1 249 ? 23.657 8.762 -33.284 1.00 64.06 249 MET A CA 1
ATOM 1976 C C . MET A 1 249 ? 25.007 9.353 -33.734 1.00 64.06 249 MET A C 1
ATOM 1978 O O . MET A 1 249 ? 25.966 8.608 -33.925 1.00 64.06 249 MET A O 1
ATOM 1982 N N . PRO A 1 250 ? 25.121 10.680 -33.938 1.00 57.59 250 PRO A N 1
ATOM 1983 C CA . PRO A 1 250 ? 26.366 11.287 -34.400 1.00 57.59 250 PRO A CA 1
ATOM 1984 C C . PRO A 1 250 ? 27.459 11.220 -33.320 1.00 57.59 250 PRO A C 1
ATOM 1986 O O . PRO A 1 250 ? 27.230 11.612 -32.174 1.00 57.59 250 PRO A O 1
ATOM 1989 N N . LEU A 1 251 ? 28.659 10.786 -33.728 1.00 53.59 251 LEU A N 1
ATOM 1990 C CA . LEU A 1 251 ? 29.858 10.523 -32.907 1.00 53.59 251 LEU A CA 1
ATOM 1991 C C . LEU A 1 251 ? 30.231 11.660 -31.924 1.00 53.59 251 LEU A C 1
ATOM 1993 O O . LEU A 1 251 ? 30.784 11.416 -30.861 1.00 53.59 251 LEU A O 1
ATOM 1997 N N . ASN A 1 252 ? 29.870 12.910 -32.231 1.00 46.69 252 ASN A N 1
ATOM 1998 C CA . ASN A 1 252 ? 30.191 14.077 -31.398 1.00 46.69 252 ASN A CA 1
ATOM 1999 C C . ASN A 1 252 ? 29.326 14.219 -30.130 1.00 46.69 252 ASN A C 1
ATOM 2001 O O . ASN A 1 252 ? 29.623 15.063 -29.289 1.00 46.69 252 ASN A O 1
ATOM 2005 N N . LYS A 1 253 ? 28.240 13.445 -29.985 1.00 51.50 253 LYS A N 1
ATOM 2006 C CA . LYS A 1 253 ? 27.367 13.497 -28.797 1.00 51.50 253 LYS A CA 1
ATOM 2007 C C . LYS A 1 253 ? 27.753 12.467 -27.726 1.00 51.50 253 LYS A C 1
ATOM 2009 O O . LYS A 1 253 ? 27.361 12.623 -26.578 1.00 51.50 253 LYS A O 1
ATOM 2014 N N . SER A 1 254 ? 28.539 11.448 -28.083 1.00 51.66 254 SER A N 1
ATOM 2015 C CA . SER A 1 254 ? 28.923 10.352 -27.183 1.00 51.66 254 SER A CA 1
ATOM 2016 C C . SER A 1 254 ? 30.147 10.635 -26.308 1.00 51.66 254 SER A C 1
ATOM 2018 O O . SER A 1 254 ? 30.343 9.938 -25.321 1.00 51.66 254 SER A O 1
ATOM 2020 N N . GLU A 1 255 ? 30.970 11.637 -26.632 1.00 46.31 255 GLU A N 1
ATOM 2021 C CA . GLU A 1 255 ? 32.228 11.899 -25.904 1.00 46.31 255 GLU A CA 1
ATOM 2022 C C . GLU A 1 255 ? 32.071 12.827 -24.679 1.00 46.31 255 GLU A C 1
ATOM 2024 O O . GLU A 1 255 ? 32.989 12.928 -23.869 1.00 46.31 255 GLU A O 1
ATOM 2029 N N . GLY A 1 256 ? 30.922 13.498 -24.512 1.00 45.12 256 GLY A N 1
ATOM 2030 C CA . GLY A 1 256 ? 30.735 14.543 -23.489 1.00 45.12 256 GLY A CA 1
ATOM 2031 C C . GLY A 1 256 ? 29.906 14.168 -22.253 1.00 45.12 256 GLY A C 1
ATOM 2032 O O . GLY A 1 256 ? 29.954 14.887 -21.254 1.00 45.12 256 GLY A O 1
ATOM 2033 N N . GLU A 1 257 ? 29.142 13.076 -22.281 1.00 46.75 257 GLU A N 1
ATOM 2034 C CA . GLU A 1 257 ? 28.233 12.713 -21.186 1.00 46.75 257 GLU A CA 1
ATOM 2035 C C . GLU A 1 257 ? 28.881 11.634 -20.318 1.00 46.75 257 GLU A C 1
ATOM 2037 O O . GLU A 1 257 ? 28.890 10.444 -20.628 1.00 46.75 257 GLU A O 1
ATOM 2042 N N . THR A 1 258 ? 29.493 12.093 -19.225 1.00 44.78 258 THR A N 1
ATOM 2043 C CA . THR A 1 258 ? 30.061 11.233 -18.190 1.00 44.78 258 THR A CA 1
ATOM 2044 C C . THR A 1 258 ? 29.016 10.221 -17.733 1.00 44.78 258 THR A C 1
ATOM 2046 O O . THR A 1 258 ? 27.882 10.578 -17.426 1.00 44.78 258 THR A O 1
ATOM 2049 N N . THR A 1 259 ? 29.409 8.949 -17.687 1.00 45.34 259 THR A N 1
ATOM 2050 C CA . THR A 1 259 ? 28.609 7.823 -17.198 1.00 45.34 259 THR A CA 1
ATOM 2051 C C . THR A 1 259 ? 28.199 8.064 -15.744 1.00 45.34 259 THR A C 1
ATOM 2053 O O . THR A 1 259 ? 28.882 7.647 -14.802 1.00 45.34 259 THR A O 1
ATOM 2056 N N . GLY A 1 260 ? 27.104 8.792 -15.543 1.00 46.78 260 GLY A N 1
ATOM 2057 C CA . GLY A 1 260 ? 26.490 8.983 -14.245 1.00 46.78 260 GLY A CA 1
ATOM 2058 C C . GLY A 1 260 ? 25.977 7.638 -13.760 1.00 46.78 260 GLY A C 1
ATOM 2059 O O . GLY A 1 260 ? 25.093 7.045 -14.369 1.00 46.78 260 GLY A O 1
ATOM 2060 N N . ALA A 1 261 ? 26.539 7.125 -12.667 1.00 52.06 261 ALA A N 1
ATOM 2061 C CA . ALA A 1 261 ? 26.025 5.916 -12.036 1.00 52.06 261 ALA A CA 1
ATOM 2062 C C . ALA A 1 261 ? 24.511 6.061 -11.785 1.00 52.06 261 ALA A C 1
ATOM 2064 O O . ALA A 1 261 ? 24.069 7.090 -11.263 1.00 52.06 261 ALA A O 1
ATOM 2065 N N . VAL A 1 262 ? 23.729 5.033 -12.136 1.00 55.66 262 VAL A N 1
ATOM 2066 C CA . VAL A 1 262 ? 22.269 4.995 -11.950 1.00 55.66 262 VAL A CA 1
ATOM 2067 C C . VAL A 1 262 ? 21.935 5.333 -10.494 1.00 55.66 262 VAL A C 1
ATOM 2069 O O . VAL A 1 262 ? 22.115 4.520 -9.589 1.00 55.66 262 VAL A O 1
ATOM 2072 N N . ARG A 1 263 ? 21.462 6.561 -10.248 1.00 55.59 263 ARG A N 1
ATOM 2073 C CA . ARG A 1 263 ? 21.263 7.082 -8.884 1.00 55.59 263 ARG A CA 1
ATOM 2074 C C . ARG A 1 263 ? 19.931 6.678 -8.258 1.00 55.59 263 ARG A C 1
ATOM 2076 O O . ARG A 1 263 ? 19.801 6.743 -7.038 1.00 55.59 263 ARG A O 1
ATOM 2083 N N . LYS A 1 264 ? 18.925 6.308 -9.059 1.00 60.09 264 LYS A N 1
ATOM 2084 C CA . LYS A 1 264 ? 17.558 6.042 -8.580 1.00 60.09 264 LYS A CA 1
ATOM 2085 C C . LYS A 1 264 ? 16.970 4.793 -9.235 1.00 60.09 264 LYS A C 1
ATOM 2087 O O . LYS A 1 264 ? 16.537 4.824 -10.381 1.00 60.09 264 LYS A O 1
ATOM 2092 N N . VAL A 1 265 ? 16.940 3.700 -8.476 1.00 61.94 265 VAL A N 1
ATOM 2093 C CA . VAL A 1 265 ? 16.286 2.439 -8.859 1.00 61.94 265 VAL A CA 1
ATOM 2094 C C . VAL A 1 265 ? 14.769 2.580 -8.648 1.00 61.94 265 VAL A C 1
ATOM 2096 O O . VAL A 1 265 ? 14.351 3.188 -7.657 1.00 61.94 265 VAL A O 1
ATOM 2099 N N . PRO A 1 266 ? 13.914 2.051 -9.541 1.00 72.19 266 PRO A N 1
ATOM 2100 C CA . PRO A 1 266 ? 12.466 2.133 -9.369 1.00 72.19 266 PRO A CA 1
ATOM 2101 C C . PRO A 1 266 ? 11.998 1.373 -8.116 1.00 72.19 266 PRO A C 1
ATOM 2103 O O . PRO A 1 266 ? 12.384 0.230 -7.871 1.00 72.19 266 PRO A O 1
ATOM 2106 N N . LEU A 1 267 ? 11.091 2.006 -7.365 1.00 75.12 267 LEU A N 1
ATOM 2107 C CA . LEU A 1 267 ? 10.464 1.484 -6.144 1.00 75.12 267 LEU A CA 1
ATOM 2108 C C . LEU A 1 267 ? 9.989 0.012 -6.228 1.00 75.12 267 LEU A C 1
ATOM 2110 O O . LEU A 1 267 ? 10.294 -0.745 -5.308 1.00 75.12 267 LEU A O 1
ATOM 2114 N N . PRO A 1 268 ? 9.297 -0.444 -7.297 1.00 75.19 268 PRO A N 1
ATOM 2115 C CA . PRO A 1 268 ? 8.819 -1.828 -7.376 1.00 75.19 268 PRO A CA 1
ATOM 2116 C C . PRO A 1 268 ? 9.948 -2.870 -7.385 1.00 75.19 268 PRO A C 1
ATOM 2118 O O . PRO A 1 268 ? 9.800 -3.924 -6.770 1.00 75.19 268 PRO A O 1
ATOM 2121 N N . LEU A 1 269 ? 11.094 -2.571 -8.008 1.00 75.69 269 LEU A N 1
ATOM 2122 C CA . LEU A 1 269 ? 12.263 -3.459 -7.983 1.00 75.69 269 LEU A CA 1
ATOM 2123 C C . LEU A 1 269 ? 12.888 -3.526 -6.583 1.00 75.69 269 LEU A C 1
ATOM 2125 O O . LEU A 1 269 ? 13.286 -4.601 -6.141 1.00 75.69 269 LEU A O 1
ATOM 2129 N N . ILE A 1 270 ? 12.914 -2.404 -5.856 1.00 79.62 270 ILE A N 1
ATOM 2130 C CA . ILE A 1 270 ? 13.389 -2.359 -4.465 1.00 79.62 270 ILE A CA 1
ATOM 2131 C C . ILE A 1 270 ? 12.471 -3.192 -3.563 1.00 79.62 270 ILE A C 1
ATOM 2133 O O . ILE A 1 270 ? 12.959 -3.984 -2.760 1.00 79.62 270 ILE A O 1
ATOM 2137 N N . CYS A 1 271 ? 11.150 -3.073 -3.719 1.00 77.38 271 CYS A N 1
ATOM 2138 C CA . CYS A 1 271 ? 10.185 -3.884 -2.974 1.00 77.38 271 CYS A CA 1
ATOM 2139 C C . CYS A 1 271 ? 10.350 -5.386 -3.261 1.00 77.38 271 CYS A C 1
ATOM 2141 O O . CYS A 1 271 ? 10.323 -6.191 -2.330 1.00 77.38 271 CYS A O 1
ATOM 2143 N N . ALA A 1 272 ? 10.567 -5.762 -4.526 1.00 76.38 272 ALA A N 1
ATOM 2144 C CA . ALA A 1 272 ? 10.847 -7.141 -4.922 1.00 76.38 272 ALA A CA 1
ATOM 2145 C C . ALA A 1 272 ? 12.145 -7.674 -4.289 1.00 76.38 272 ALA A C 1
ATOM 2147 O O . ALA A 1 272 ? 12.154 -8.759 -3.703 1.00 76.38 272 ALA A O 1
ATOM 2148 N N . ALA A 1 273 ? 13.225 -6.889 -4.343 1.00 78.00 273 ALA A N 1
ATOM 2149 C CA . ALA A 1 273 ? 14.504 -7.234 -3.726 1.00 78.00 273 ALA A CA 1
ATOM 2150 C C . ALA A 1 273 ? 14.392 -7.369 -2.197 1.00 78.00 273 ALA A C 1
ATOM 2152 O O . ALA A 1 273 ? 14.925 -8.314 -1.614 1.00 78.00 273 ALA A O 1
ATOM 2153 N N . LEU A 1 274 ? 13.644 -6.474 -1.546 1.00 81.19 274 LEU A N 1
ATOM 2154 C CA . LEU A 1 274 ? 13.384 -6.526 -0.108 1.00 81.19 274 LEU A CA 1
ATOM 2155 C C . LEU A 1 274 ? 12.590 -7.783 0.267 1.00 81.19 274 LEU A C 1
ATOM 2157 O O . LEU A 1 274 ? 12.949 -8.455 1.229 1.00 81.19 274 LEU A O 1
ATOM 2161 N N . ALA A 1 275 ? 11.566 -8.154 -0.508 1.00 78.19 275 ALA A N 1
ATOM 2162 C CA . ALA A 1 275 ? 10.790 -9.374 -0.270 1.00 78.19 275 ALA A CA 1
ATOM 2163 C C . ALA A 1 275 ? 11.659 -10.644 -0.346 1.00 78.19 275 ALA A C 1
ATOM 2165 O O . ALA A 1 275 ? 11.547 -11.526 0.511 1.00 78.19 275 ALA A O 1
ATOM 2166 N N . ILE A 1 276 ? 12.570 -10.714 -1.325 1.00 79.44 276 ILE A N 1
ATOM 2167 C CA . ILE A 1 276 ? 13.565 -11.793 -1.429 1.00 79.44 276 ILE A CA 1
ATOM 2168 C C . ILE A 1 276 ? 14.479 -11.803 -0.195 1.00 79.44 276 ILE A C 1
ATOM 2170 O O . ILE A 1 276 ? 14.655 -12.851 0.433 1.00 79.44 276 ILE A O 1
ATOM 2174 N N . GLY A 1 277 ? 15.026 -10.641 0.174 1.00 76.69 277 GLY A N 1
ATOM 2175 C CA . GLY A 1 277 ? 15.925 -10.489 1.318 1.00 76.69 277 GLY A CA 1
ATOM 2176 C C . GLY A 1 277 ? 15.278 -10.908 2.638 1.00 76.69 277 GLY A C 1
ATOM 2177 O O . GLY A 1 277 ? 15.871 -11.668 3.400 1.00 76.69 277 GLY A O 1
ATOM 2178 N N . VAL A 1 278 ? 14.028 -10.503 2.876 1.00 81.81 278 VAL A N 1
ATOM 2179 C CA . VAL A 1 278 ? 13.258 -10.879 4.071 1.00 81.81 278 VAL A CA 1
ATOM 2180 C C . VAL A 1 278 ? 13.033 -12.390 4.136 1.00 81.81 278 VAL A C 1
ATOM 2182 O O . VAL A 1 278 ? 13.218 -12.985 5.198 1.00 81.81 278 VAL A O 1
ATOM 2185 N N . ARG A 1 279 ? 12.689 -13.043 3.017 1.00 81.56 279 ARG A N 1
ATOM 2186 C CA . ARG A 1 279 ? 12.480 -14.501 2.991 1.00 81.56 279 ARG A CA 1
ATOM 2187 C C . ARG A 1 279 ? 13.776 -15.277 3.239 1.00 81.56 279 ARG A C 1
ATOM 2189 O O . ARG A 1 279 ? 13.761 -16.265 3.974 1.00 81.56 279 ARG A O 1
ATOM 2196 N N . LEU A 1 280 ? 14.891 -14.838 2.653 1.00 80.50 280 LEU A N 1
ATOM 2197 C CA . LEU A 1 280 ? 16.215 -15.426 2.890 1.00 80.50 280 LEU A CA 1
ATOM 2198 C C . LEU A 1 280 ? 16.653 -15.250 4.349 1.00 80.50 280 LEU A C 1
ATOM 2200 O O . LEU A 1 280 ? 17.062 -16.224 4.982 1.00 80.50 280 LEU A O 1
ATOM 2204 N N . ALA A 1 281 ? 16.497 -14.044 4.900 1.00 80.50 281 ALA A N 1
ATOM 2205 C CA . ALA A 1 281 ? 16.812 -13.747 6.294 1.00 80.50 281 ALA A CA 1
ATOM 2206 C C . ALA A 1 281 ? 15.959 -14.580 7.263 1.00 80.50 281 ALA A C 1
ATOM 2208 O O . ALA A 1 281 ? 16.493 -15.127 8.225 1.00 80.50 281 ALA A O 1
ATOM 2209 N N . ALA A 1 282 ? 14.662 -14.747 6.985 1.00 79.12 282 ALA A N 1
ATOM 2210 C CA . ALA A 1 282 ? 13.770 -15.577 7.792 1.00 79.12 282 ALA A CA 1
ATOM 2211 C C . ALA A 1 282 ? 14.186 -17.057 7.785 1.00 79.12 282 ALA A C 1
ATOM 2213 O O . ALA A 1 282 ? 14.243 -17.683 8.843 1.00 79.12 282 ALA A O 1
ATOM 2214 N N . LYS A 1 283 ? 14.541 -17.613 6.615 1.00 80.56 283 LYS A N 1
ATOM 2215 C CA . LYS A 1 283 ? 15.073 -18.984 6.528 1.00 80.56 283 LYS A CA 1
ATOM 2216 C C . LYS A 1 283 ? 16.371 -19.132 7.318 1.00 80.56 283 LYS A C 1
ATOM 2218 O O . LYS A 1 283 ? 16.508 -20.080 8.083 1.00 80.56 283 LYS A O 1
ATOM 2223 N N . TRP A 1 284 ? 17.304 -18.195 7.160 1.00 83.12 284 TRP A N 1
ATOM 2224 C CA . TRP A 1 284 ? 18.585 -18.231 7.864 1.00 83.12 284 TRP A CA 1
ATOM 2225 C C . TRP A 1 284 ? 18.422 -18.106 9.385 1.00 83.12 284 TRP A C 1
ATOM 2227 O O . TRP A 1 284 ? 19.023 -18.876 10.131 1.00 83.12 284 TRP A O 1
ATOM 2237 N N . ALA A 1 285 ? 17.557 -17.201 9.850 1.00 79.75 285 ALA A N 1
ATOM 2238 C CA . ALA A 1 285 ? 17.223 -17.059 11.264 1.00 79.75 285 ALA A CA 1
ATOM 2239 C C . ALA A 1 285 ? 16.569 -18.330 11.832 1.00 79.75 285 ALA A C 1
ATOM 2241 O O . ALA A 1 285 ? 16.912 -18.738 12.938 1.00 79.75 285 ALA A O 1
ATOM 2242 N N . GLY A 1 286 ? 15.694 -18.990 11.064 1.00 76.75 286 GLY A N 1
ATOM 2243 C CA . GLY A 1 286 ? 15.104 -20.280 11.432 1.00 76.75 286 GLY A CA 1
ATOM 2244 C C . GLY A 1 286 ? 16.144 -21.396 11.563 1.00 76.75 286 GLY A C 1
ATOM 2245 O O . GLY A 1 286 ? 16.165 -22.091 12.577 1.00 76.75 286 GLY A O 1
ATOM 2246 N N . TYR A 1 287 ? 17.055 -21.527 10.590 1.00 78.81 287 TYR A N 1
ATOM 2247 C CA . TYR A 1 287 ? 18.164 -22.488 10.666 1.00 78.81 287 TYR A CA 1
ATOM 2248 C C . TYR A 1 287 ? 19.064 -22.225 11.870 1.00 78.81 287 TYR A C 1
ATOM 2250 O O . TYR A 1 287 ? 19.428 -23.159 12.580 1.00 78.81 287 TYR A O 1
ATOM 2258 N N . ARG A 1 288 ? 19.375 -20.953 12.143 1.00 76.19 288 ARG A N 1
ATOM 2259 C CA . ARG A 1 288 ? 20.151 -20.575 13.320 1.00 76.19 288 ARG A CA 1
ATOM 2260 C C . ARG A 1 288 ? 19.389 -20.960 14.588 1.00 76.19 288 ARG A C 1
ATOM 2262 O O . ARG A 1 288 ? 19.916 -21.737 15.367 1.00 76.19 288 ARG A O 1
ATOM 2269 N N . HIS A 1 289 ? 18.142 -20.536 14.772 1.00 77.44 289 HIS A N 1
ATOM 2270 C CA . HIS A 1 289 ? 17.340 -20.891 15.951 1.00 77.44 289 HIS A CA 1
ATOM 2271 C C . HIS A 1 289 ? 17.288 -22.410 16.214 1.00 77.44 289 HIS A C 1
ATOM 2273 O O . HIS A 1 289 ? 17.457 -22.837 17.352 1.00 77.44 289 HIS A O 1
ATOM 2279 N N . LEU A 1 290 ? 17.145 -23.229 15.166 1.00 74.12 290 LEU A N 1
ATOM 2280 C CA . LEU A 1 290 ? 17.221 -24.692 15.263 1.00 74.12 290 LEU A CA 1
ATOM 2281 C C . LEU A 1 290 ? 18.587 -25.185 15.767 1.00 74.12 290 LEU A C 1
ATOM 2283 O O . LEU A 1 290 ? 18.629 -26.048 16.636 1.00 74.12 290 LEU A O 1
ATOM 2287 N N . THR A 1 291 ? 19.696 -24.616 15.286 1.00 73.88 291 THR A N 1
ATOM 2288 C CA . THR A 1 291 ? 21.042 -24.973 15.779 1.00 73.88 291 THR A CA 1
ATOM 2289 C C . THR A 1 291 ? 21.288 -24.587 17.241 1.00 73.88 291 THR A C 1
ATOM 2291 O O . THR A 1 291 ? 22.008 -25.305 17.921 1.00 73.88 291 THR A O 1
ATOM 2294 N N . TRP A 1 292 ? 20.671 -23.514 17.753 1.00 72.94 292 TRP A N 1
ATOM 2295 C CA . TRP A 1 292 ? 20.770 -23.135 19.175 1.00 72.94 292 TRP A CA 1
ATOM 2296 C C . TRP A 1 292 ? 19.883 -23.988 20.094 1.00 72.94 292 TRP A C 1
ATOM 2298 O O . TRP A 1 292 ? 20.133 -24.026 21.287 1.00 72.94 292 TRP A O 1
ATOM 2308 N N . MET A 1 293 ? 18.855 -24.657 19.561 1.00 67.56 293 MET A N 1
ATOM 2309 C CA . MET A 1 293 ? 17.980 -25.559 20.327 1.00 67.56 293 MET A CA 1
ATOM 2310 C C . MET A 1 293 ? 18.548 -26.976 20.501 1.00 67.56 293 MET A C 1
ATOM 2312 O O . MET A 1 293 ? 18.031 -27.736 21.313 1.00 67.56 293 MET A O 1
ATOM 2316 N N . ILE A 1 294 ? 19.534 -27.358 19.686 1.00 66.88 294 ILE A N 1
ATOM 2317 C CA . ILE A 1 294 ? 20.102 -28.717 19.639 1.00 66.88 294 ILE A CA 1
ATOM 2318 C C . ILE A 1 294 ? 21.378 -28.841 20.499 1.00 66.88 294 ILE A C 1
ATOM 2320 O O . ILE A 1 294 ? 21.789 -29.959 20.804 1.00 66.88 294 ILE A O 1
ATOM 2324 N N . VAL A 1 295 ? 21.986 -27.716 20.895 1.00 51.19 295 VAL A N 1
ATOM 2325 C CA . VAL A 1 295 ? 23.144 -27.633 21.808 1.00 51.19 295 VAL A CA 1
ATOM 2326 C C . VAL A 1 295 ? 22.656 -27.404 23.231 1.00 51.19 295 VAL A C 1
ATOM 2328 O O . VAL A 1 295 ? 23.193 -28.074 24.138 1.00 51.19 295 VAL A O 1
#

Secondary structure (DSSP, 8-state):
-------------------------S-SHHHHHHHTTS---S-GGGTTS--PPPPPP--HHHHHHHHHHHHHHHHHHHHHHHHHHHHHHHHHHHHHHHHHHHHHHHHHHHHHHHHHHHHHHHHHHHHHHHHHHHHHH--HHHHHHHHHHHHHHHHHHHHHSTTTTTT-HHHHHHHHHHHHHHHTT-S-HHHHHHHHHHHHHIIIIIT---HHHHHHHHHHHHHHHS-HHHHHHHHHHHHHHHHHHHHTS-GGGSSSS---------HHHHHHHHHHHHHHHHHHHHHHHHHHHH-

pLDDT: mean 74.66, std 17.14, range [30.3, 93.94]

InterPro domains:
  IPR056894 AtTam38 [PF25114] (28-295)